Protein AF-A0A410NXQ2-F1 (afdb_monomer_lite)

pLDDT: mean 90.28, std 15.12, range [30.89, 98.81]

Radius of gyration: 19.27 Å; chains: 1; bounding box: 56×40×56 Å

Sequence (185 aa):
MFAEAFTALPSMADGRIRLFERQDDLGVQVKETVAPPRLRVPVEGMPGWTLSLPQAVVAEIEAETARHPGTETGGVLVGQISSPAKTIVVTALEPAPSDSERRPTLFVLGTEGLGEAIAERRRRSKGLLDAVGTWHSHLGSARPSQTDHATAARIALPASQPISLLIIGTDGFRAVAAPPTETEA

Secondary structure (DSSP, 8-state):
--------PPP-SSEEEEEEEE-TTS-EEEEEEEE--EEEEEEETSTT-EEEEEHHHHHHHHHHHHH-TTS--EEEEEEEEETTTTEEEEEEEEEPPTT-EEETTEEE---TTHHHHHHHHHHHTTT--EEEEEEEE-SS--PPPHHHHHHHHHHHTT-SS--EEEEEETTEEEEE-PPPP----

InterPro domains:
  IPR028090 JAB domain, prokaryotic [PF14464] (54-170)

Structure (mmCIF, N/CA/C/O backbone):
data_AF-A0A410NXQ2-F1
#
_entry.id   AF-A0A410NXQ2-F1
#
loop_
_atom_site.group_PDB
_atom_site.id
_atom_site.type_symbol
_atom_site.label_atom_id
_atom_site.label_alt_id
_atom_site.label_comp_id
_atom_site.label_asym_id
_atom_site.label_entity_id
_atom_site.label_seq_id
_atom_site.pdbx_PDB_ins_code
_atom_site.Cartn_x
_atom_site.Cartn_y
_atom_site.Cartn_z
_atom_site.occupancy
_atom_site.B_iso_or_equiv
_atom_site.auth_seq_id
_atom_site.auth_comp_id
_atom_site.auth_asym_id
_atom_site.auth_atom_id
_atom_site.pdbx_PDB_model_num
ATOM 1 N N . MET A 1 1 ? -27.467 2.503 38.858 1.00 33.16 1 MET A N 1
ATOM 2 C CA . MET A 1 1 ? -26.190 1.766 38.931 1.00 33.16 1 MET A CA 1
ATOM 3 C C . MET A 1 1 ? -25.907 1.251 37.527 1.00 33.16 1 MET A C 1
ATOM 5 O O . MET A 1 1 ? -26.517 0.272 37.125 1.00 33.16 1 MET A O 1
ATOM 9 N N . PHE A 1 2 ? -25.114 1.980 36.736 1.00 32.12 2 PHE A N 1
ATOM 10 C CA . PHE A 1 2 ? -24.678 1.512 35.417 1.00 32.12 2 PHE A CA 1
ATOM 11 C C . PHE A 1 2 ? -23.525 0.540 35.650 1.00 32.12 2 PHE A C 1
ATOM 13 O O . PHE A 1 2 ? -22.422 0.954 35.992 1.00 32.12 2 PHE A O 1
ATOM 20 N N . ALA A 1 3 ? -23.808 -0.756 35.573 1.00 30.89 3 ALA A N 1
ATOM 21 C CA . ALA A 1 3 ? -22.766 -1.763 35.513 1.00 30.89 3 ALA A CA 1
ATOM 22 C C . ALA A 1 3 ? -22.257 -1.794 34.069 1.00 30.89 3 ALA A C 1
ATOM 24 O O . ALA A 1 3 ? -22.844 -2.454 33.214 1.00 30.89 3 ALA A O 1
ATOM 25 N N . GLU A 1 4 ? -21.185 -1.058 33.779 1.00 39.31 4 GLU A N 1
ATOM 26 C CA . GLU A 1 4 ? -20.378 -1.326 32.590 1.00 39.31 4 GLU A CA 1
ATOM 27 C C . GLU A 1 4 ? -19.640 -2.646 32.819 1.00 39.31 4 GLU A C 1
ATOM 29 O O . GLU A 1 4 ? -18.499 -2.699 33.275 1.00 39.31 4 GLU A O 1
ATOM 34 N N . ALA A 1 5 ? -20.326 -3.753 32.551 1.00 36.56 5 ALA A N 1
ATOM 35 C CA . ALA A 1 5 ? -19.673 -5.039 32.428 1.00 36.56 5 ALA A CA 1
ATOM 36 C C . ALA A 1 5 ? -18.987 -5.080 31.056 1.00 36.56 5 ALA A C 1
ATOM 38 O O . ALA A 1 5 ? -19.553 -5.564 30.078 1.00 36.56 5 ALA A O 1
ATOM 39 N N . PHE A 1 6 ? -17.739 -4.610 30.985 1.00 41.34 6 PHE A N 1
ATOM 40 C CA . PHE A 1 6 ? -16.791 -5.122 29.996 1.00 41.34 6 PHE A CA 1
ATOM 41 C C . PHE A 1 6 ? -16.483 -6.573 30.377 1.00 41.34 6 PHE A C 1
ATOM 43 O O . PHE A 1 6 ? -15.434 -6.889 30.935 1.00 41.34 6 PHE A O 1
ATOM 50 N N . THR A 1 7 ? -17.445 -7.472 30.162 1.00 47.44 7 THR A N 1
ATOM 51 C CA . THR A 1 7 ? -17.191 -8.903 30.287 1.00 47.44 7 THR A CA 1
ATOM 52 C C . THR A 1 7 ? -16.085 -9.230 29.295 1.00 47.44 7 THR A C 1
ATOM 54 O O . THR A 1 7 ? -16.194 -8.867 28.121 1.00 47.44 7 THR A O 1
ATOM 57 N N . ALA A 1 8 ? -15.009 -9.860 29.772 1.00 49.81 8 ALA A N 1
ATOM 58 C CA . ALA A 1 8 ? -13.911 -10.297 28.925 1.00 49.81 8 ALA A CA 1
ATOM 59 C C . ALA A 1 8 ? -14.497 -11.073 27.741 1.00 49.81 8 ALA A C 1
ATOM 61 O O . ALA A 1 8 ? -15.123 -12.120 27.919 1.00 49.81 8 ALA A O 1
ATOM 62 N N . LEU A 1 9 ? -14.378 -10.499 26.544 1.00 58.59 9 LEU A N 1
ATOM 63 C CA . LEU A 1 9 ? -14.904 -11.129 25.347 1.00 58.59 9 LEU A CA 1
ATOM 64 C C . LEU A 1 9 ? -14.134 -12.436 25.142 1.00 58.59 9 LEU A C 1
ATOM 66 O O . LEU A 1 9 ? -12.904 -12.430 25.250 1.00 58.59 9 LEU A O 1
ATOM 70 N N . PRO A 1 10 ? -14.823 -13.556 24.871 1.00 57.97 10 PRO A N 1
ATOM 71 C CA . PRO A 1 10 ? -14.137 -14.798 24.570 1.00 57.97 10 PRO A CA 1
ATOM 72 C C . PRO A 1 10 ? -13.215 -14.580 23.367 1.00 57.97 10 PRO A C 1
ATOM 74 O O . PRO A 1 10 ? -13.587 -13.907 22.403 1.00 57.97 10 PRO A O 1
ATOM 77 N N . SER A 1 11 ? -12.009 -15.147 23.434 1.00 59.31 11 SER A N 1
ATOM 78 C CA . SER A 1 11 ? -11.104 -15.188 22.286 1.00 59.31 11 SER A CA 1
ATOM 79 C C . SER A 1 11 ? -11.808 -15.908 21.135 1.00 59.31 11 SER A C 1
ATOM 81 O O . SER A 1 11 ? -12.303 -17.023 21.307 1.00 59.31 11 SER A O 1
ATOM 83 N N . MET A 1 12 ? -11.897 -15.256 19.979 1.00 65.00 12 MET A N 1
ATOM 84 C CA . MET A 1 12 ? -12.514 -15.792 18.766 1.00 65.00 12 MET A CA 1
ATOM 85 C C . MET A 1 12 ? -11.477 -15.849 17.645 1.00 65.00 12 MET A C 1
ATOM 87 O O . MET A 1 12 ? -10.502 -15.102 17.665 1.00 65.00 12 MET A O 1
ATOM 91 N N . ALA A 1 13 ? -11.706 -16.725 16.661 1.00 66.62 13 ALA A N 1
ATOM 92 C CA . ALA A 1 13 ? -10.844 -16.842 15.483 1.00 66.62 13 ALA A CA 1
ATOM 93 C C . ALA A 1 13 ? -10.797 -15.541 14.657 1.00 66.62 13 ALA A C 1
ATOM 95 O O . ALA A 1 13 ? -9.740 -15.185 14.144 1.00 66.62 13 ALA A O 1
ATOM 96 N N . ASP A 1 14 ? -11.916 -14.810 14.605 1.00 71.44 14 ASP A N 1
ATOM 97 C CA . ASP A 1 14 ? -12.035 -13.518 13.931 1.00 71.44 14 ASP A CA 1
ATOM 98 C C . ASP A 1 14 ? -12.294 -12.382 14.924 1.00 71.44 14 ASP A C 1
ATOM 100 O O . ASP A 1 14 ? -12.923 -12.561 15.975 1.00 71.44 14 ASP A O 1
ATOM 104 N N . GLY A 1 15 ? -11.860 -11.175 14.555 1.00 79.38 15 GLY A N 1
ATOM 105 C CA . GLY A 1 15 ? -12.225 -9.967 15.284 1.00 79.38 15 GLY A CA 1
ATOM 106 C C . GLY A 1 15 ? -13.710 -9.644 15.113 1.00 79.38 15 GLY A C 1
ATOM 107 O O . GLY A 1 15 ? -14.346 -10.042 14.136 1.00 79.38 15 GLY A O 1
ATOM 108 N N . ARG A 1 16 ? -14.284 -8.871 16.038 1.00 83.38 16 ARG A N 1
ATOM 109 C CA . ARG A 1 16 ? -15.633 -8.307 15.882 1.00 83.38 16 ARG A CA 1
ATOM 110 C C . ARG A 1 16 ? -15.643 -6.828 16.221 1.00 83.38 16 ARG A C 1
ATOM 112 O O . ARG A 1 16 ? -15.019 -6.404 17.189 1.00 83.38 16 ARG A O 1
ATOM 119 N N . ILE A 1 17 ? -16.383 -6.061 15.432 1.00 84.88 17 ILE A N 1
ATOM 120 C CA . ILE A 1 17 ? -16.717 -4.667 15.711 1.00 84.88 17 ILE A CA 1
ATOM 121 C C . ILE A 1 17 ? -18.162 -4.647 16.194 1.00 84.88 17 ILE A C 1
ATOM 123 O O . ILE A 1 17 ? -19.052 -5.160 15.514 1.00 84.88 17 ILE A O 1
ATOM 127 N N . ARG A 1 18 ? -18.387 -4.057 17.368 1.00 88.50 18 ARG A N 1
ATOM 128 C CA . ARG A 1 18 ? -19.719 -3.797 17.917 1.00 88.50 18 ARG A CA 1
ATOM 129 C C . ARG A 1 18 ? -19.946 -2.298 17.949 1.00 88.50 18 ARG A C 1
ATOM 131 O O . ARG A 1 18 ? -19.205 -1.581 18.615 1.00 88.50 18 ARG A O 1
ATOM 138 N N . LEU A 1 19 ? -20.960 -1.843 17.229 1.00 88.94 19 LEU A N 1
ATOM 139 C CA . LEU A 1 19 ? -21.448 -0.477 17.294 1.00 88.94 19 LEU A CA 1
ATOM 140 C C . LEU A 1 19 ? -22.656 -0.454 18.227 1.00 88.94 19 LEU A C 1
ATOM 142 O O . LEU A 1 19 ? -23.655 -1.123 17.961 1.00 88.94 19 LEU A O 1
ATOM 146 N N . PHE A 1 20 ? -22.533 0.293 19.320 1.00 91.50 20 PHE A N 1
ATOM 147 C CA . PHE A 1 20 ? -23.617 0.539 20.262 1.00 91.50 20 PHE A CA 1
ATOM 148 C C . PHE A 1 20 ? -24.268 1.868 19.898 1.00 91.50 20 PHE A C 1
ATOM 150 O O . PHE A 1 20 ? -23.614 2.910 19.937 1.00 91.50 20 PHE A O 1
ATOM 157 N N . GLU A 1 21 ? -25.540 1.822 19.531 1.00 92.31 21 GLU A N 1
ATOM 158 C CA . GLU A 1 21 ? -26.319 2.992 19.147 1.00 92.31 21 GLU A CA 1
ATOM 159 C C . GLU A 1 21 ? -27.449 3.197 20.151 1.00 92.31 21 GLU A C 1
ATOM 161 O O . GLU A 1 21 ? -28.294 2.320 20.358 1.00 92.31 21 GLU A O 1
ATOM 166 N N . ARG A 1 22 ? -27.434 4.356 20.813 1.00 92.81 22 ARG A N 1
ATOM 167 C CA . ARG A 1 22 ? -28.484 4.746 21.752 1.00 92.81 22 ARG A CA 1
ATOM 168 C C . ARG A 1 22 ? -29.766 5.050 20.982 1.00 92.81 22 ARG A C 1
ATOM 170 O O . ARG A 1 22 ? -29.727 5.784 20.002 1.00 92.81 22 ARG A O 1
ATOM 177 N N . GLN A 1 23 ? -30.875 4.518 21.472 1.00 93.56 23 GLN A N 1
ATOM 178 C CA . GLN A 1 23 ? -32.211 4.739 20.934 1.00 93.56 23 GLN A CA 1
ATOM 179 C C . GLN A 1 23 ? -32.943 5.836 21.727 1.00 93.56 23 GLN A C 1
ATOM 181 O O . GLN A 1 23 ? -32.580 6.148 22.870 1.00 93.56 23 GLN A O 1
ATOM 186 N N . ASP A 1 24 ? -33.989 6.411 21.129 1.00 92.50 24 ASP A N 1
ATOM 187 C CA . ASP A 1 24 ? -34.789 7.489 21.733 1.00 92.50 24 ASP A CA 1
ATOM 188 C C . ASP A 1 24 ? -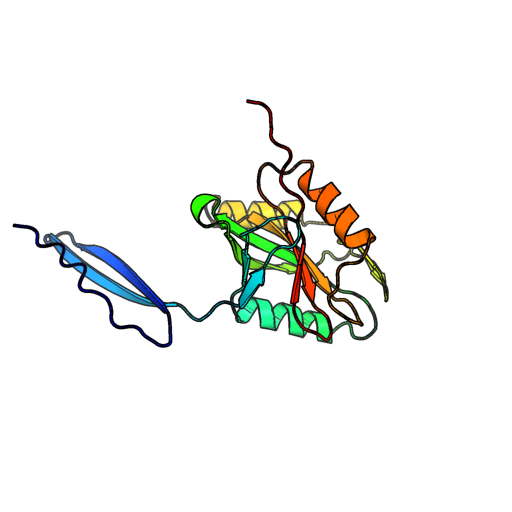35.513 7.045 23.017 1.00 92.50 24 ASP A C 1
ATOM 190 O O . ASP A 1 24 ? -35.722 7.844 23.930 1.00 92.50 24 ASP A O 1
ATOM 194 N N . ASP A 1 25 ? -35.830 5.753 23.131 1.00 93.44 25 ASP A N 1
ATOM 195 C CA . ASP A 1 25 ? -36.469 5.129 24.296 1.00 93.44 25 ASP A CA 1
ATOM 196 C C . ASP A 1 25 ? -35.488 4.800 25.437 1.00 93.44 25 ASP A C 1
ATOM 198 O O . ASP A 1 25 ? -35.838 4.083 26.375 1.00 93.44 25 ASP A O 1
ATOM 202 N N . LEU A 1 26 ? -34.261 5.332 25.373 1.00 90.44 26 LEU A N 1
ATOM 203 C CA . LEU A 1 26 ? -33.140 5.007 26.265 1.00 90.44 26 LEU A CA 1
ATOM 204 C C . LEU A 1 26 ? -32.614 3.569 26.110 1.00 90.44 26 LEU A C 1
ATOM 206 O O . LEU A 1 26 ? -31.712 3.175 26.856 1.00 90.44 26 LEU A O 1
ATOM 210 N N . GLY A 1 27 ? -33.125 2.808 25.142 1.00 91.44 27 GLY A N 1
ATOM 211 C CA . GLY A 1 27 ? -32.598 1.515 24.742 1.00 91.44 27 GLY A CA 1
ATOM 212 C C . GLY A 1 27 ? -31.251 1.624 24.028 1.00 91.44 27 GLY A C 1
ATOM 213 O O . GLY A 1 27 ? -30.758 2.705 23.688 1.00 91.44 27 GLY A O 1
ATOM 214 N N . VAL A 1 28 ? -30.633 0.468 23.794 1.00 92.88 28 VAL A N 1
ATOM 215 C CA . VAL A 1 28 ? -29.372 0.355 23.055 1.00 92.88 28 VAL A CA 1
ATOM 216 C C . VAL A 1 28 ? -29.531 -0.710 21.984 1.00 92.88 28 VAL A C 1
ATOM 218 O O . VAL A 1 28 ? -29.822 -1.868 22.285 1.00 92.88 28 VAL A O 1
ATOM 221 N N . GLN A 1 29 ? -29.297 -0.326 20.735 1.00 92.44 29 GLN A N 1
ATOM 222 C CA . GLN A 1 29 ? -29.150 -1.262 19.632 1.00 92.44 29 GLN A CA 1
ATOM 223 C C . GLN A 1 29 ? -27.673 -1.623 19.481 1.00 92.44 29 GLN A C 1
ATOM 225 O O . GLN A 1 29 ? -26.799 -0.757 19.511 1.00 92.44 29 GLN A O 1
ATOM 230 N N . VAL A 1 30 ? -27.389 -2.912 19.299 1.00 91.19 30 VAL A N 1
ATOM 231 C CA . VAL A 1 30 ? -26.034 -3.397 19.029 1.00 91.19 30 VAL A CA 1
ATOM 232 C C . VAL A 1 30 ? -25.982 -3.920 17.605 1.00 91.19 30 VAL A C 1
ATOM 234 O O . VAL A 1 30 ? -26.641 -4.905 17.273 1.00 91.19 30 VAL A O 1
ATOM 237 N N . LYS A 1 31 ? -25.175 -3.275 16.763 1.00 91.31 31 LYS A N 1
ATOM 238 C CA . LYS A 1 31 ? -24.825 -3.793 15.441 1.00 91.31 31 LYS A CA 1
ATOM 239 C C . LYS A 1 31 ? -23.459 -4.454 15.521 1.00 91.31 31 LYS A C 1
ATOM 241 O O . LYS A 1 31 ? -22.478 -3.816 15.893 1.00 91.31 31 LYS A O 1
ATOM 246 N N . GLU A 1 32 ? -23.391 -5.727 15.158 1.00 89.31 32 GLU A N 1
ATOM 247 C CA . GLU A 1 32 ? -22.143 -6.485 15.139 1.00 89.31 32 GLU A CA 1
ATOM 248 C C . GLU A 1 32 ? -21.686 -6.736 13.700 1.00 89.31 32 GLU A C 1
ATOM 250 O O . GLU A 1 32 ? -22.489 -6.951 12.792 1.00 89.31 32 GLU A O 1
ATOM 255 N N . THR A 1 33 ? -20.381 -6.679 13.467 1.00 88.81 33 THR A N 1
ATOM 256 C CA . THR A 1 33 ? -19.770 -7.004 12.177 1.00 88.81 33 THR A CA 1
ATOM 257 C C . THR A 1 33 ? -18.474 -7.761 12.414 1.00 88.81 33 THR A C 1
ATOM 259 O O . THR A 1 33 ? -17.688 -7.406 13.295 1.00 88.81 33 THR A O 1
ATOM 262 N N . VAL A 1 34 ? -18.253 -8.818 11.632 1.00 86.12 34 VAL A N 1
ATOM 263 C CA . VAL A 1 34 ? -16.995 -9.568 11.655 1.00 86.12 34 VAL A CA 1
ATOM 264 C C . VAL A 1 34 ? -15.890 -8.677 11.095 1.00 86.12 34 VAL A C 1
ATOM 266 O O . VAL A 1 34 ? -16.028 -8.099 10.019 1.00 86.12 34 VAL A O 1
ATOM 269 N N . ALA A 1 35 ? -14.799 -8.557 11.840 1.00 84.12 35 ALA A N 1
ATOM 270 C CA . ALA A 1 35 ? -13.578 -7.910 11.401 1.00 84.12 35 ALA A CA 1
ATOM 271 C C . ALA A 1 35 ? -12.615 -9.002 10.915 1.00 84.12 35 ALA A C 1
ATOM 273 O O . ALA A 1 35 ? -12.005 -9.680 11.749 1.00 84.12 35 ALA A O 1
ATOM 274 N N . PRO A 1 36 ? -12.491 -9.198 9.590 1.00 84.31 36 PRO A N 1
ATOM 275 C CA . PRO A 1 36 ? -11.622 -10.232 9.055 1.00 84.31 36 PRO A CA 1
ATOM 276 C C . PRO A 1 36 ? -10.155 -9.953 9.412 1.00 84.31 36 PRO A C 1
ATOM 278 O O . PRO A 1 36 ? -9.773 -8.791 9.624 1.00 84.31 36 PRO A O 1
ATOM 281 N N . PRO A 1 37 ? -9.312 -10.999 9.448 1.00 86.81 37 PRO A N 1
ATOM 282 C CA . PRO A 1 37 ? -7.891 -10.846 9.710 1.00 86.81 37 PRO A CA 1
ATOM 283 C C . PRO A 1 37 ? -7.230 -9.947 8.661 1.00 86.81 37 PRO A C 1
ATOM 285 O O . PRO A 1 37 ? -7.588 -9.934 7.481 1.00 86.81 37 PRO A O 1
ATOM 288 N N . ARG A 1 38 ? -6.225 -9.195 9.107 1.00 93.31 38 ARG A N 1
ATOM 289 C CA . ARG A 1 38 ? -5.428 -8.291 8.274 1.00 93.31 38 ARG A CA 1
ATOM 290 C C . ARG A 1 38 ? -3.987 -8.770 8.233 1.00 93.31 38 ARG A C 1
ATOM 292 O O . ARG A 1 38 ? -3.448 -9.164 9.269 1.00 93.31 38 ARG A O 1
ATOM 299 N N . LEU A 1 39 ? -3.363 -8.704 7.060 1.00 96.44 39 LEU A N 1
ATOM 300 C CA . LEU A 1 39 ? -1.925 -8.907 6.931 1.00 96.44 39 LEU A CA 1
ATOM 301 C C . LEU A 1 39 ? -1.212 -7.747 7.633 1.00 96.44 39 LEU A C 1
ATOM 303 O O . LEU A 1 39 ? -1.532 -6.585 7.386 1.00 96.44 39 LEU A O 1
ATOM 307 N N . ARG A 1 40 ? -0.257 -8.062 8.510 1.00 97.25 40 ARG A N 1
ATOM 308 C CA . ARG A 1 40 ? 0.587 -7.076 9.193 1.00 97.25 40 ARG A CA 1
ATOM 309 C C . ARG A 1 40 ? 2.024 -7.231 8.727 1.00 97.25 40 ARG A C 1
ATOM 311 O O . ARG A 1 40 ? 2.635 -8.269 8.966 1.00 97.25 40 ARG A O 1
ATOM 318 N N . VAL A 1 41 ? 2.555 -6.189 8.102 1.00 98.38 41 VAL A N 1
ATOM 319 C CA . VAL A 1 41 ? 3.936 -6.136 7.616 1.00 98.38 41 VAL A CA 1
ATOM 320 C C . VAL A 1 41 ? 4.715 -5.167 8.510 1.00 98.38 41 VAL A C 1
ATOM 322 O O . VAL A 1 41 ? 4.327 -4.000 8.600 1.00 98.38 41 VAL A O 1
ATOM 325 N N . PRO A 1 42 ? 5.769 -5.607 9.219 1.00 98.25 42 PRO A N 1
ATOM 326 C CA . PRO A 1 42 ? 6.659 -4.693 9.932 1.00 98.25 42 PRO A CA 1
ATOM 327 C C . PRO A 1 42 ? 7.278 -3.673 8.972 1.00 98.25 42 PRO A C 1
ATOM 329 O O . PRO A 1 42 ? 7.642 -4.031 7.852 1.00 98.25 42 PRO A O 1
ATOM 332 N N . VAL A 1 43 ? 7.401 -2.421 9.412 1.00 97.81 43 VAL A N 1
ATOM 333 C CA . VAL A 1 43 ? 7.953 -1.340 8.584 1.00 97.81 43 VAL A CA 1
ATOM 334 C C . VAL A 1 43 ? 9.435 -1.148 8.900 1.00 97.81 43 VAL A C 1
ATOM 336 O O . VAL A 1 43 ? 9.806 -0.674 9.977 1.00 97.81 43 VAL A O 1
ATOM 339 N N . GLU A 1 44 ? 10.295 -1.519 7.957 1.00 97.00 44 GLU A N 1
ATOM 340 C CA . GLU A 1 44 ? 11.730 -1.254 8.025 1.00 97.00 44 GLU A CA 1
ATOM 341 C C . GLU A 1 44 ? 11.992 0.259 8.081 1.00 97.00 44 GLU A C 1
ATOM 343 O O . GLU A 1 44 ? 11.340 1.030 7.382 1.00 97.00 44 GLU A O 1
ATOM 348 N N . GLY A 1 45 ? 12.925 0.686 8.938 1.00 93.88 45 GLY A N 1
ATOM 349 C CA . GLY A 1 45 ? 13.224 2.103 9.193 1.00 93.88 45 GLY A CA 1
ATOM 350 C C . GLY A 1 45 ? 12.329 2.770 10.246 1.00 93.88 45 GLY A C 1
ATOM 351 O O . GLY A 1 45 ? 12.647 3.860 10.715 1.00 93.88 45 GLY A O 1
ATOM 352 N N . MET A 1 46 ? 11.266 2.096 10.704 1.00 94.00 46 MET A N 1
ATOM 353 C CA . MET A 1 46 ? 10.358 2.601 11.740 1.00 94.00 46 MET A CA 1
ATOM 354 C C . MET A 1 46 ? 10.064 1.535 12.813 1.00 94.00 46 MET A C 1
ATOM 356 O O . MET A 1 46 ? 9.045 0.844 12.758 1.00 94.00 46 MET A O 1
ATOM 360 N N . PRO A 1 47 ? 10.926 1.384 13.836 1.00 93.44 47 PRO A N 1
ATOM 361 C CA . PRO A 1 47 ? 10.775 0.341 14.848 1.00 93.44 47 PRO A CA 1
ATOM 362 C C . PRO A 1 47 ? 9.411 0.351 15.555 1.00 93.44 47 PRO A C 1
ATOM 364 O O . PRO A 1 47 ? 8.946 1.372 16.072 1.00 93.44 47 PRO A O 1
ATOM 367 N N . GLY A 1 48 ? 8.773 -0.820 15.600 1.00 94.94 48 GLY A N 1
ATOM 368 C CA . GLY A 1 48 ? 7.452 -1.015 16.201 1.00 94.94 48 GLY A CA 1
ATOM 369 C C . GLY A 1 48 ? 6.278 -0.560 15.331 1.00 94.94 48 GLY A C 1
ATOM 370 O O . GLY A 1 48 ? 5.138 -0.739 15.756 1.00 94.94 48 GLY A O 1
ATOM 371 N N . TRP A 1 49 ? 6.530 -0.005 14.140 1.00 97.25 49 TRP A N 1
ATOM 372 C CA . TRP A 1 49 ? 5.473 0.315 13.189 1.00 97.25 49 TRP A CA 1
ATOM 373 C C . TRP A 1 49 ? 5.063 -0.892 12.348 1.00 97.25 49 TRP A C 1
ATOM 375 O O . TRP A 1 49 ? 5.890 -1.721 11.962 1.00 97.25 49 TRP A O 1
ATOM 385 N N . THR A 1 50 ? 3.768 -0.973 12.036 1.00 98.19 50 THR A N 1
ATOM 386 C CA . THR A 1 50 ? 3.220 -1.992 11.128 1.00 98.19 50 THR A CA 1
ATOM 387 C C . THR A 1 50 ? 2.361 -1.370 10.032 1.00 98.19 50 THR A C 1
ATOM 389 O O . THR A 1 50 ? 1.598 -0.439 10.284 1.00 98.19 50 THR A O 1
ATOM 392 N N . LEU A 1 51 ? 2.456 -1.912 8.820 1.00 98.31 51 LEU A N 1
ATOM 393 C CA . LEU A 1 51 ? 1.513 -1.680 7.732 1.00 98.31 51 LEU A CA 1
ATOM 394 C C . LEU A 1 51 ? 0.444 -2.779 7.778 1.00 98.31 51 LEU A C 1
ATOM 396 O O . LEU A 1 51 ? 0.767 -3.967 7.789 1.00 98.31 51 LEU A O 1
ATOM 400 N N . SER A 1 52 ? -0.827 -2.389 7.845 1.00 98.00 52 SER A N 1
ATOM 401 C CA . SER A 1 52 ? -1.966 -3.296 8.014 1.00 98.00 52 SER A CA 1
ATOM 402 C C . SER A 1 52 ? -2.847 -3.296 6.770 1.00 98.00 52 SER A C 1
ATOM 404 O O . SER A 1 52 ? -3.448 -2.274 6.437 1.00 98.00 52 SER A O 1
ATOM 406 N N . LEU A 1 53 ? -2.951 -4.445 6.102 1.00 98.00 53 LEU A N 1
ATOM 407 C CA . LEU A 1 53 ? -3.636 -4.612 4.818 1.00 98.00 53 LEU A CA 1
ATOM 408 C C . LEU A 1 53 ? -4.835 -5.563 4.974 1.00 98.00 53 LEU A C 1
ATOM 410 O O . LEU A 1 53 ? -4.690 -6.640 5.561 1.00 98.00 53 LEU A O 1
ATOM 414 N N . PRO A 1 54 ? -6.031 -5.217 4.470 1.00 95.94 54 PRO A N 1
ATOM 415 C CA . PRO A 1 54 ? -7.115 -6.182 4.354 1.00 95.94 54 PRO A CA 1
ATOM 416 C C . PRO A 1 54 ? -6.791 -7.199 3.252 1.00 95.94 54 PRO A C 1
ATOM 418 O O . PRO A 1 54 ? -6.148 -6.856 2.261 1.00 95.94 54 PRO A O 1
ATOM 421 N N . GLN A 1 55 ? -7.292 -8.430 3.385 1.00 95.31 55 GLN A N 1
ATOM 422 C CA . GLN A 1 55 ? -7.052 -9.495 2.396 1.00 95.31 55 GLN A CA 1
ATOM 423 C C . GLN A 1 55 ? -7.489 -9.109 0.975 1.00 95.31 55 GLN A C 1
ATOM 425 O O . GLN A 1 55 ? -6.844 -9.491 0.009 1.00 95.31 55 GLN A O 1
ATOM 430 N N . ALA A 1 56 ? -8.535 -8.287 0.839 1.00 96.12 56 ALA A N 1
ATOM 431 C CA . ALA A 1 56 ? -8.972 -7.778 -0.460 1.00 96.12 56 ALA A CA 1
ATOM 432 C C . ALA A 1 56 ? -7.900 -6.922 -1.162 1.00 96.12 56 ALA A C 1
ATOM 434 O O . ALA A 1 56 ? -7.697 -7.073 -2.358 1.00 96.12 56 ALA A O 1
ATOM 435 N N . VAL A 1 57 ? -7.175 -6.074 -0.418 1.00 98.38 57 VAL A N 1
ATOM 436 C CA . VAL A 1 57 ? -6.075 -5.266 -0.976 1.00 98.38 57 VAL A CA 1
ATOM 437 C C . VAL A 1 57 ? -4.880 -6.148 -1.326 1.00 98.38 57 VAL A C 1
ATOM 439 O O . VAL A 1 57 ? -4.247 -5.926 -2.351 1.00 98.38 57 VAL A O 1
ATOM 442 N N . VAL A 1 58 ? -4.587 -7.167 -0.510 1.00 98.50 58 VAL A N 1
ATOM 443 C CA . VAL A 1 58 ? -3.535 -8.152 -0.818 1.00 98.50 58 VAL A CA 1
ATOM 444 C C . VAL A 1 58 ? -3.832 -8.844 -2.150 1.00 98.50 58 VAL A C 1
ATOM 446 O O . VAL A 1 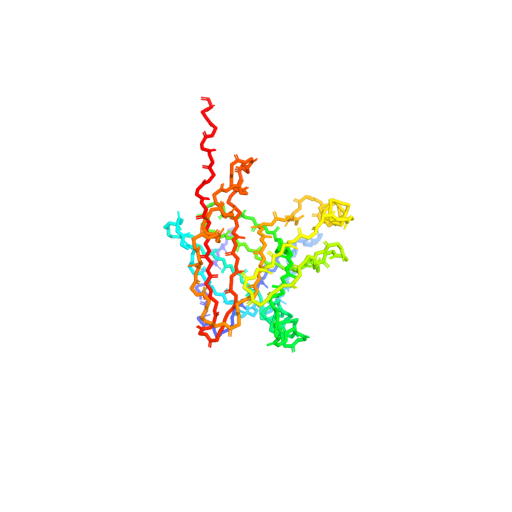58 ? -2.992 -8.821 -3.045 1.00 98.50 58 VAL A O 1
ATOM 449 N N . ALA A 1 59 ? -5.052 -9.359 -2.317 1.00 98.31 59 ALA A N 1
ATOM 450 C CA . ALA A 1 59 ? -5.480 -10.015 -3.549 1.00 98.31 59 ALA A CA 1
ATOM 451 C C . ALA A 1 59 ? -5.463 -9.069 -4.765 1.00 98.31 59 ALA A C 1
ATOM 453 O O . ALA A 1 59 ? -5.139 -9.493 -5.873 1.00 98.31 59 ALA A O 1
ATOM 454 N N . GLU A 1 60 ? -5.792 -7.787 -4.579 1.00 98.62 60 GLU A N 1
ATOM 455 C CA . GLU A 1 60 ? -5.732 -6.783 -5.646 1.00 98.62 60 GLU A CA 1
ATOM 456 C C . GLU A 1 60 ? -4.287 -6.513 -6.098 1.00 98.62 60 GLU A C 1
ATOM 458 O O . GLU A 1 60 ? -4.020 -6.497 -7.301 1.00 98.62 60 GLU A O 1
ATOM 463 N N . ILE A 1 61 ? -3.345 -6.392 -5.152 1.00 98.75 61 ILE A N 1
ATOM 464 C CA . ILE A 1 61 ? -1.906 -6.257 -5.438 1.00 98.75 61 ILE A CA 1
ATOM 465 C C . ILE A 1 61 ? -1.370 -7.495 -6.168 1.00 98.75 61 ILE A C 1
ATOM 467 O O . ILE A 1 61 ? -0.645 -7.368 -7.157 1.00 98.75 61 ILE A O 1
ATOM 471 N N . GLU A 1 62 ? -1.722 -8.695 -5.705 1.00 98.62 62 GLU A N 1
ATOM 472 C CA . GLU A 1 62 ? -1.305 -9.955 -6.332 1.00 98.62 62 GLU A CA 1
ATOM 473 C C . GLU A 1 62 ? -1.851 -10.078 -7.760 1.00 98.62 62 GLU A C 1
ATOM 475 O O . GLU A 1 62 ? -1.106 -10.410 -8.685 1.00 98.62 62 GLU A O 1
ATOM 480 N N . ALA A 1 63 ? -3.130 -9.750 -7.963 1.00 98.62 63 ALA A N 1
ATOM 481 C CA . ALA A 1 63 ? -3.755 -9.773 -9.281 1.00 98.62 63 ALA A CA 1
ATOM 482 C C . ALA A 1 63 ? -3.111 -8.765 -10.241 1.00 98.62 63 ALA A C 1
ATOM 484 O O . ALA A 1 63 ? -2.898 -9.087 -11.409 1.00 98.62 63 ALA A O 1
ATOM 485 N N . GLU A 1 64 ? -2.786 -7.563 -9.764 1.00 98.50 64 GLU A N 1
ATOM 486 C CA . GLU A 1 64 ? -2.106 -6.552 -10.573 1.00 98.50 64 GLU A CA 1
ATOM 487 C C . GLU A 1 64 ? -0.668 -6.963 -10.903 1.00 98.50 64 GLU A C 1
ATOM 489 O O . GLU A 1 64 ? -0.245 -6.866 -12.054 1.00 98.50 64 GLU A O 1
ATOM 494 N N . THR A 1 65 ? 0.056 -7.526 -9.936 1.00 98.50 65 THR A N 1
ATOM 495 C CA . THR A 1 65 ? 1.401 -8.084 -10.154 1.00 98.50 65 THR A CA 1
ATOM 496 C C . THR A 1 65 ? 1.378 -9.183 -11.220 1.00 98.50 65 THR A C 1
ATOM 498 O O . THR A 1 65 ? 2.206 -9.186 -12.130 1.00 98.50 65 THR A O 1
ATOM 501 N N . ALA A 1 66 ? 0.379 -10.071 -11.189 1.00 98.31 66 ALA A N 1
ATOM 502 C CA . ALA A 1 66 ? 0.230 -11.147 -12.169 1.00 98.31 66 ALA A CA 1
ATOM 503 C C . ALA A 1 66 ? -0.049 -10.653 -13.604 1.00 98.31 66 ALA A C 1
ATOM 505 O O . ALA A 1 66 ? 0.268 -11.360 -14.563 1.00 98.31 66 ALA A O 1
ATOM 506 N N . ARG A 1 67 ? -0.602 -9.443 -13.781 1.00 98.19 67 ARG A N 1
ATOM 507 C CA . ARG A 1 67 ? -0.783 -8.816 -15.108 1.00 98.19 67 ARG A CA 1
ATOM 508 C C . ARG A 1 67 ? 0.526 -8.296 -15.706 1.00 98.19 67 ARG A C 1
ATOM 510 O O . ARG A 1 67 ? 0.581 -8.052 -16.909 1.00 98.19 67 ARG A O 1
ATOM 517 N N . HIS A 1 68 ? 1.575 -8.165 -14.894 1.00 97.81 68 HIS A N 1
ATOM 518 C CA . HIS A 1 68 ? 2.870 -7.608 -15.278 1.00 97.81 68 HIS A CA 1
ATOM 519 C C . HIS A 1 68 ? 4.032 -8.592 -15.015 1.00 97.81 68 HIS A C 1
ATOM 521 O O . HIS A 1 68 ? 4.970 -8.269 -14.295 1.00 97.81 68 HIS A O 1
ATOM 527 N N . PRO A 1 69 ? 4.053 -9.793 -15.628 1.00 97.12 69 PRO A N 1
ATOM 528 C CA . PRO A 1 69 ? 5.024 -10.841 -15.284 1.00 97.12 69 PRO A CA 1
ATOM 529 C C . PRO A 1 69 ? 6.484 -10.533 -15.669 1.00 97.12 69 PRO A C 1
ATOM 531 O O . PRO A 1 69 ? 7.390 -11.226 -15.215 1.00 97.12 69 PRO A O 1
ATOM 534 N N . GLY A 1 70 ? 6.726 -9.541 -16.533 1.00 98.06 70 GLY A N 1
ATOM 535 C CA . GLY A 1 70 ? 8.065 -9.173 -17.019 1.00 98.06 70 GLY A CA 1
ATOM 536 C C . GLY A 1 70 ? 8.522 -7.765 -16.635 1.00 98.06 70 GLY A C 1
ATOM 537 O O . GLY A 1 70 ? 9.609 -7.352 -17.034 1.00 98.06 70 GLY A O 1
ATOM 538 N N . THR A 1 71 ? 7.707 -7.010 -15.902 1.00 98.62 71 THR A N 1
ATOM 539 C CA . THR A 1 71 ? 7.992 -5.621 -15.519 1.00 98.62 71 THR A CA 1
ATOM 540 C C . THR A 1 71 ? 7.464 -5.344 -14.128 1.00 98.62 71 THR A C 1
ATOM 542 O O . THR A 1 71 ? 6.417 -5.864 -13.765 1.00 98.62 71 THR A O 1
ATOM 545 N N . GLU A 1 72 ? 8.106 -4.455 -13.387 1.00 98.50 72 GLU A N 1
ATOM 546 C CA . GLU A 1 72 ? 7.552 -3.979 -12.126 1.00 98.50 72 GLU A CA 1
ATOM 547 C C . GLU A 1 72 ? 6.253 -3.184 -12.356 1.00 98.50 72 GLU A C 1
ATOM 549 O O . GLU A 1 72 ? 6.132 -2.401 -13.307 1.00 98.50 72 GLU A O 1
ATOM 554 N N . THR A 1 73 ? 5.271 -3.396 -11.482 1.00 98.75 73 THR A N 1
ATOM 555 C CA . THR A 1 73 ? 4.024 -2.628 -11.399 1.00 98.75 73 THR A CA 1
ATOM 556 C C . THR A 1 73 ? 3.845 -2.032 -10.006 1.00 98.75 73 THR A C 1
ATOM 558 O O . THR A 1 73 ? 4.681 -2.261 -9.142 1.00 98.75 73 THR A O 1
ATOM 561 N N . GLY A 1 74 ? 2.787 -1.257 -9.775 1.00 98.25 74 GLY A N 1
ATOM 562 C CA . GLY A 1 74 ? 2.554 -0.590 -8.502 1.00 98.25 74 GLY A CA 1
ATOM 563 C C . GLY A 1 74 ? 1.338 0.326 -8.492 1.00 98.25 74 GLY A C 1
ATOM 564 O O . GLY A 1 74 ? 0.505 0.290 -9.399 1.00 98.25 74 GLY A O 1
ATOM 565 N N . GLY A 1 75 ? 1.251 1.154 -7.455 1.00 98.25 75 GLY A N 1
ATOM 566 C CA . GLY A 1 75 ? 0.172 2.118 -7.245 1.00 98.25 75 GLY A CA 1
ATOM 567 C C . GLY A 1 75 ? 0.292 2.837 -5.900 1.00 98.25 75 GLY A C 1
ATOM 568 O O . GLY A 1 75 ? 1.333 2.787 -5.237 1.00 98.25 75 GLY A O 1
ATOM 569 N N . VAL A 1 76 ? -0.784 3.496 -5.474 1.00 98.25 76 VAL A N 1
ATOM 570 C CA . VAL A 1 76 ? -0.841 4.219 -4.191 1.00 98.25 76 VAL A CA 1
ATOM 571 C C . VAL A 1 76 ? -1.627 3.423 -3.161 1.00 98.25 76 VAL A C 1
ATOM 573 O O . VAL A 1 76 ? -2.674 2.849 -3.454 1.00 98.25 76 VAL A O 1
ATOM 576 N N . LEU A 1 77 ? -1.128 3.417 -1.928 1.00 98.50 77 LEU A N 1
ATOM 577 C CA . LEU A 1 77 ? -1.827 2.891 -0.763 1.00 98.50 77 LEU A CA 1
ATOM 578 C C . LEU A 1 77 ? -2.717 3.988 -0.175 1.00 98.50 77 LEU A C 1
ATOM 580 O O . LEU A 1 77 ? -2.227 5.059 0.188 1.00 98.50 77 LEU A O 1
ATOM 584 N N . VAL A 1 78 ? -4.013 3.708 -0.029 1.00 98.25 78 VAL A N 1
ATOM 585 C CA . VAL A 1 78 ? -4.987 4.641 0.552 1.00 98.25 78 VAL A CA 1
ATOM 586 C C . VAL A 1 78 ? -5.490 4.125 1.893 1.00 98.25 78 VAL A C 1
ATOM 588 O O . VAL A 1 78 ? -5.931 2.975 2.032 1.00 98.25 78 VAL A O 1
ATOM 591 N N . GLY A 1 79 ? -5.466 4.984 2.904 1.00 97.62 79 GLY A N 1
ATOM 592 C CA . GLY A 1 79 ? -5.744 4.571 4.265 1.00 97.62 79 GLY A CA 1
ATOM 593 C C . GLY A 1 79 ? -5.693 5.696 5.282 1.00 97.62 79 GLY A C 1
ATOM 594 O O . GLY A 1 79 ? -5.964 6.850 4.964 1.00 97.62 79 GLY A O 1
ATOM 595 N N . GLN A 1 80 ? -5.365 5.321 6.516 1.00 96.06 80 GLN A N 1
ATOM 596 C CA . GLN A 1 80 ? -5.195 6.232 7.644 1.00 96.06 80 GLN A CA 1
ATOM 597 C C . GLN A 1 80 ? -3.976 5.836 8.471 1.00 96.06 80 GLN A C 1
ATOM 599 O O . GLN A 1 80 ? -3.552 4.680 8.462 1.00 96.06 80 GLN A O 1
ATOM 604 N N . ILE A 1 81 ? -3.459 6.774 9.254 1.00 95.06 81 ILE A N 1
ATOM 605 C CA . ILE A 1 81 ? -2.311 6.549 10.128 1.00 95.06 81 ILE A CA 1
ATOM 606 C C . ILE A 1 81 ? -2.755 6.691 11.582 1.00 95.06 81 ILE A C 1
ATOM 608 O O . ILE A 1 81 ? -3.421 7.654 11.957 1.00 95.06 81 ILE A O 1
ATOM 612 N N . SER A 1 82 ? -2.376 5.722 12.414 1.00 93.62 82 SER A N 1
ATOM 613 C CA . SER A 1 82 ? -2.573 5.770 13.860 1.00 93.62 82 SER A CA 1
ATOM 614 C C . SER A 1 82 ? -1.221 5.801 14.561 1.00 93.62 82 SER A C 1
ATOM 616 O O . SER A 1 82 ? -0.596 4.759 14.773 1.00 93.62 82 SER A O 1
ATOM 618 N N . SER A 1 83 ? -0.777 6.997 14.947 1.00 91.31 83 SER A N 1
ATOM 619 C CA . SER A 1 83 ? 0.461 7.181 15.715 1.00 91.31 83 SER A CA 1
ATOM 620 C C . SER A 1 83 ? 0.438 6.485 17.081 1.00 91.31 83 SER A C 1
ATOM 622 O O . SER A 1 83 ? 1.421 5.814 17.396 1.00 91.31 83 SER A O 1
ATOM 624 N N . PRO A 1 84 ? -0.660 6.529 17.873 1.00 92.69 84 PRO A N 1
ATOM 625 C CA . PRO A 1 84 ? -0.718 5.804 19.145 1.00 92.69 84 PRO A CA 1
ATOM 626 C C . PRO A 1 84 ? -0.552 4.290 18.978 1.00 92.69 84 PRO A C 1
ATOM 628 O O . PRO A 1 84 ? 0.124 3.649 19.778 1.00 92.69 84 PRO A O 1
ATOM 631 N N . ALA A 1 85 ? -1.130 3.719 17.916 1.00 93.44 85 ALA A N 1
ATOM 632 C CA . ALA A 1 85 ? -1.023 2.293 17.617 1.00 93.44 85 ALA A CA 1
ATOM 633 C C . ALA A 1 85 ? 0.212 1.933 16.774 1.00 93.44 85 ALA A C 1
ATOM 635 O O . ALA A 1 85 ? 0.358 0.766 16.407 1.00 93.44 85 ALA A O 1
ATOM 636 N N . LYS A 1 86 ? 1.051 2.914 16.404 1.00 95.69 86 LYS A N 1
ATOM 637 C CA . LYS A 1 86 ? 2.170 2.762 15.457 1.00 95.69 86 LYS A CA 1
ATOM 638 C C . LYS A 1 86 ? 1.773 1.923 14.235 1.00 95.69 86 LYS A C 1
ATOM 640 O O . LYS A 1 86 ? 2.409 0.931 13.889 1.00 95.69 86 LYS A O 1
ATOM 645 N N . THR A 1 87 ? 0.637 2.249 13.624 1.00 96.62 87 THR A N 1
ATOM 646 C CA . THR A 1 87 ? 0.087 1.451 12.521 1.00 96.62 87 THR A CA 1
ATOM 647 C C . THR A 1 87 ? -0.339 2.346 11.366 1.00 96.62 87 THR A C 1
ATOM 649 O O . THR A 1 87 ? -1.114 3.284 11.555 1.00 96.62 87 THR A O 1
ATOM 652 N N . ILE A 1 88 ? 0.125 2.013 10.163 1.00 97.62 88 ILE A N 1
ATOM 653 C CA . ILE A 1 88 ? -0.397 2.542 8.902 1.00 97.62 88 ILE A CA 1
ATOM 654 C C . ILE A 1 88 ? -1.488 1.570 8.438 1.00 97.62 88 ILE A C 1
ATOM 656 O O . ILE A 1 88 ? -1.222 0.399 8.162 1.00 97.62 88 ILE A O 1
ATOM 660 N N . VAL A 1 89 ? -2.739 2.021 8.420 1.00 97.44 89 VAL A N 1
ATOM 661 C CA . VAL A 1 89 ? -3.912 1.194 8.115 1.00 97.44 89 VAL A CA 1
ATOM 662 C C . VAL A 1 89 ? -4.328 1.429 6.674 1.00 97.44 89 VAL A C 1
ATOM 664 O O . VAL A 1 89 ? -4.924 2.454 6.361 1.00 97.44 89 VAL A O 1
ATOM 667 N N . VAL A 1 90 ? -4.072 0.454 5.807 1.00 98.19 90 VAL A N 1
ATOM 668 C CA . VAL A 1 90 ? -4.518 0.487 4.414 1.00 98.19 90 VAL A CA 1
ATOM 669 C C . VAL A 1 90 ? -5.971 0.020 4.328 1.00 98.19 90 VAL A C 1
ATOM 671 O O . VAL A 1 90 ? -6.429 -0.870 5.058 1.00 98.19 90 VAL A O 1
ATOM 674 N N . THR A 1 91 ? -6.719 0.651 3.431 1.00 96.56 91 THR A N 1
ATOM 675 C CA . THR A 1 91 ? -8.140 0.365 3.191 1.00 96.56 91 THR A CA 1
ATOM 676 C C . THR A 1 91 ? -8.453 0.136 1.720 1.00 96.56 91 THR A C 1
ATOM 678 O O . THR A 1 91 ? -9.369 -0.627 1.428 1.00 96.56 91 THR A O 1
ATOM 681 N N . ALA A 1 92 ? -7.695 0.759 0.818 1.00 97.31 92 ALA A N 1
ATOM 682 C CA . ALA A 1 92 ? -7.890 0.678 -0.622 1.00 97.31 92 ALA A CA 1
ATOM 683 C C . ALA A 1 92 ? -6.583 0.994 -1.364 1.00 97.31 92 ALA A C 1
ATOM 685 O O . ALA A 1 92 ? -5.602 1.429 -0.752 1.00 97.31 92 ALA A O 1
ATOM 686 N N . LEU A 1 93 ? -6.610 0.815 -2.682 1.00 98.31 93 LEU A N 1
ATOM 687 C CA . LEU A 1 93 ? -5.570 1.253 -3.604 1.00 98.31 93 LEU A CA 1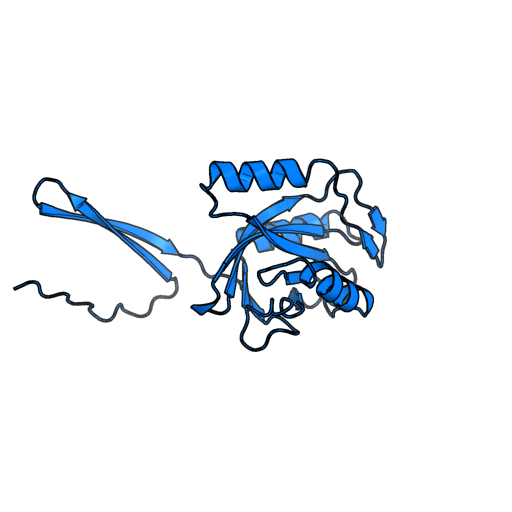
ATOM 688 C C . LEU A 1 93 ? -6.090 2.382 -4.502 1.00 98.31 93 LEU A C 1
ATOM 690 O O . LEU A 1 93 ? -7.296 2.486 -4.761 1.00 98.31 93 LEU A O 1
ATOM 694 N N . GLU A 1 94 ? -5.167 3.207 -4.986 1.00 98.00 94 GLU A N 1
ATOM 695 C CA . GLU A 1 94 ? -5.342 3.956 -6.232 1.00 98.00 94 GLU A CA 1
ATOM 696 C C . GLU A 1 94 ? -4.413 3.328 -7.286 1.00 98.00 94 GLU A C 1
ATOM 698 O O . GLU A 1 94 ? -3.226 3.130 -6.989 1.00 98.00 94 GLU A O 1
ATOM 703 N N . PRO A 1 95 ? -4.920 2.958 -8.477 1.00 97.06 95 PRO A N 1
ATOM 704 C CA . PRO A 1 95 ? -4.098 2.381 -9.533 1.00 97.06 95 PRO A CA 1
ATOM 705 C C . PRO A 1 95 ? -3.007 3.350 -9.997 1.00 97.06 95 PRO A C 1
ATOM 707 O O . PRO A 1 95 ? -3.136 4.568 -9.884 1.00 97.06 95 PRO A O 1
ATOM 710 N N . ALA A 1 96 ? -1.932 2.792 -10.552 1.00 97.31 96 ALA A N 1
ATOM 711 C CA . ALA A 1 96 ? -0.916 3.574 -11.243 1.00 97.31 96 ALA A CA 1
ATOM 712 C C . ALA A 1 96 ? -1.546 4.392 -12.391 1.00 97.31 96 ALA A C 1
ATOM 714 O O . ALA A 1 96 ? -2.232 3.807 -13.235 1.00 97.31 96 ALA A O 1
ATOM 715 N N . PRO A 1 97 ? -1.303 5.713 -12.456 1.00 97.00 97 PRO A N 1
ATOM 716 C CA . PRO A 1 97 ? -1.700 6.541 -13.592 1.00 97.00 97 PRO A CA 1
ATOM 717 C C . PRO A 1 97 ? -1.115 6.067 -14.929 1.00 97.00 97 PRO A C 1
ATOM 719 O O . PRO A 1 97 ? -0.095 5.372 -14.959 1.00 97.00 97 PRO A O 1
ATOM 722 N N . SER A 1 98 ? -1.729 6.474 -16.044 1.00 96.12 98 SER A N 1
ATOM 723 C CA . SER A 1 98 ? -1.315 6.092 -17.405 1.00 96.12 98 SER A CA 1
ATOM 724 C C . SER A 1 98 ? 0.094 6.542 -17.786 1.00 96.12 98 SER A C 1
ATOM 726 O O . SER A 1 98 ? 0.725 5.894 -18.617 1.00 96.12 98 SER A O 1
ATOM 728 N N . ASP A 1 99 ? 0.595 7.616 -17.174 1.00 98.06 99 ASP A N 1
ATOM 729 C CA . ASP A 1 99 ? 1.956 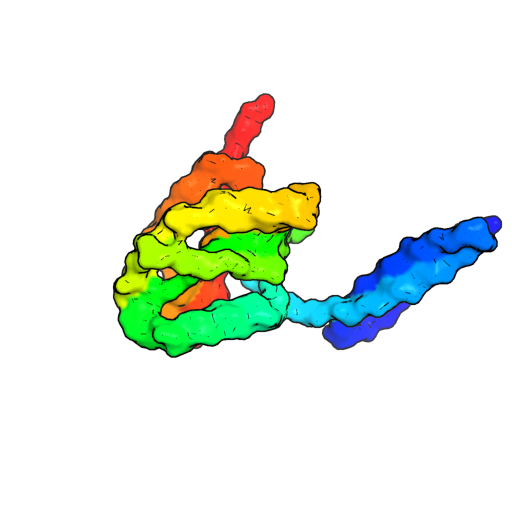8.129 -17.353 1.00 98.06 99 ASP A CA 1
ATOM 730 C C . ASP A 1 99 ? 3.010 7.367 -16.526 1.00 98.06 99 ASP A C 1
ATOM 732 O O . ASP A 1 99 ? 4.180 7.742 -16.524 1.00 98.06 99 ASP A O 1
ATOM 736 N N . SER A 1 100 ? 2.630 6.288 -15.831 1.00 98.31 100 SER A N 1
ATOM 737 C CA . SER A 1 100 ? 3.576 5.467 -15.067 1.00 98.31 100 SER A CA 1
ATOM 738 C C . SER A 1 100 ? 4.498 4.650 -15.975 1.00 98.31 100 SER A C 1
ATOM 740 O O . SER A 1 100 ? 4.047 3.963 -16.895 1.00 98.31 100 SER A O 1
ATOM 742 N N . GLU A 1 101 ? 5.794 4.630 -15.663 1.00 98.31 101 GLU A N 1
ATOM 743 C CA . GLU A 1 101 ? 6.774 3.818 -16.388 1.00 98.31 101 GLU A CA 1
ATOM 744 C C . GLU A 1 101 ? 6.996 2.468 -15.703 1.00 98.31 101 GLU A C 1
ATOM 746 O O . GLU A 1 101 ? 7.216 2.387 -14.493 1.00 98.31 101 GLU A O 1
ATOM 751 N N . ARG A 1 102 ? 7.002 1.394 -16.499 1.00 98.38 102 ARG A N 1
ATOM 752 C CA . ARG A 1 102 ? 7.213 0.019 -16.029 1.00 98.38 102 ARG A CA 1
ATOM 753 C C . ARG A 1 102 ? 8.415 -0.606 -16.728 1.00 98.38 102 ARG A C 1
ATOM 755 O O . ARG A 1 102 ? 8.461 -0.666 -17.957 1.00 98.38 102 ARG A O 1
ATOM 762 N N . ARG A 1 103 ? 9.386 -1.092 -15.955 1.00 97.62 103 ARG A N 1
ATOM 763 C CA . ARG A 1 103 ? 10.592 -1.788 -16.439 1.00 97.62 103 ARG A CA 1
ATOM 764 C C . ARG A 1 103 ? 10.879 -3.004 -15.549 1.00 97.62 103 ARG A C 1
ATOM 766 O O . ARG A 1 103 ? 10.370 -3.055 -14.436 1.00 97.62 103 ARG A O 1
ATOM 773 N N . PRO A 1 104 ? 11.697 -3.981 -15.984 1.00 97.06 104 PRO A N 1
ATOM 774 C CA . PRO A 1 104 ? 11.986 -5.182 -15.186 1.00 97.06 104 PRO A CA 1
ATOM 775 C C . PRO A 1 104 ? 12.610 -4.936 -13.803 1.00 97.06 104 PRO A C 1
ATOM 777 O O . PRO A 1 104 ? 12.542 -5.813 -12.952 1.00 97.06 104 PRO A O 1
ATOM 780 N N . THR A 1 105 ? 13.244 -3.778 -13.600 1.00 94.44 105 THR A N 1
ATOM 781 C CA . THR A 1 105 ? 13.971 -3.418 -12.368 1.00 94.44 105 THR A CA 1
ATOM 782 C C . THR A 1 105 ? 13.694 -1.977 -11.924 1.00 94.44 105 THR A C 1
ATOM 784 O O . THR A 1 105 ? 14.545 -1.355 -11.283 1.00 94.44 105 THR A O 1
ATOM 787 N N . LEU A 1 106 ? 12.610 -1.376 -12.424 1.00 95.12 106 LEU A N 1
ATOM 788 C CA . LEU A 1 106 ? 12.211 -0.018 -12.068 1.00 95.12 106 LEU A CA 1
ATOM 789 C C . LEU A 1 106 ? 10.730 0.192 -12.375 1.00 95.12 106 LEU A C 1
ATOM 791 O O . LEU A 1 106 ? 10.311 0.112 -13.534 1.00 95.12 106 LEU A O 1
ATOM 795 N N . PHE A 1 107 ? 9.984 0.585 -11.355 1.00 97.88 107 PHE A N 1
ATOM 796 C CA . PHE A 1 107 ? 8.678 1.205 -11.492 1.00 97.88 107 PHE A CA 1
ATOM 797 C C . PHE A 1 107 ? 8.749 2.696 -11.138 1.00 97.88 107 PHE A C 1
ATOM 799 O O . PHE A 1 107 ? 9.239 3.071 -10.072 1.00 97.88 107 PHE A O 1
ATOM 806 N N . VAL A 1 108 ? 8.246 3.557 -12.027 1.00 97.56 108 VAL A N 1
ATOM 807 C CA . VAL A 1 108 ? 8.068 4.990 -11.756 1.00 97.56 108 VAL A CA 1
ATOM 808 C C . VAL A 1 108 ? 6.578 5.284 -11.745 1.00 97.56 108 VAL A C 1
ATOM 810 O O . VAL A 1 108 ? 5.912 5.181 -12.773 1.00 97.56 108 VAL A O 1
ATOM 813 N N . LEU A 1 109 ? 6.059 5.652 -10.574 1.00 97.12 109 LEU A N 1
ATOM 814 C CA . LEU A 1 109 ? 4.667 6.048 -10.419 1.00 97.12 109 LEU A CA 1
ATOM 815 C C . LEU A 1 109 ? 4.427 7.391 -11.123 1.00 97.12 109 LEU A C 1
ATOM 817 O O . LEU A 1 109 ? 5.051 8.396 -10.775 1.00 97.12 109 LEU A O 1
ATOM 821 N N . GLY A 1 110 ? 3.517 7.383 -12.093 1.00 97.19 110 GLY A N 1
ATOM 822 C CA . GLY A 1 110 ? 3.014 8.579 -12.754 1.00 97.19 110 GLY A CA 1
ATOM 823 C C . GLY A 1 110 ? 2.187 9.450 -11.810 1.00 97.19 110 GLY A C 1
ATOM 824 O O . GLY A 1 110 ? 1.839 9.050 -10.695 1.00 97.19 110 GLY A O 1
ATOM 825 N N . THR A 1 111 ? 1.878 10.667 -12.239 1.00 96.50 111 THR A N 1
ATOM 826 C CA . THR A 1 111 ? 1.173 11.651 -11.396 1.00 96.50 111 THR A CA 1
ATOM 827 C C . THR A 1 111 ? -0.087 12.213 -12.041 1.00 96.50 111 THR A C 1
ATOM 829 O O . THR A 1 111 ? -0.824 12.958 -11.385 1.00 96.50 111 THR A O 1
ATOM 832 N N . GLU A 1 112 ? -0.373 11.839 -13.290 1.00 97.75 112 GLU A N 1
ATOM 833 C CA . GLU A 1 112 ? -1.542 12.316 -14.024 1.00 97.75 112 GLU A CA 1
ATOM 834 C C . GLU A 1 112 ? -2.841 11.951 -13.284 1.00 97.75 112 GLU A C 1
ATOM 836 O O . GLU A 1 112 ? -3.102 10.792 -12.969 1.00 97.75 112 GLU A O 1
ATOM 841 N N . GLY A 1 113 ? -3.641 12.962 -12.930 1.00 97.06 113 GLY A N 1
ATOM 842 C CA . GLY A 1 113 ? -4.917 12.791 -12.219 1.00 97.06 113 GLY A CA 1
ATOM 843 C C . GLY A 1 113 ? -4.817 12.305 -10.763 1.00 97.06 113 GLY A C 1
ATOM 844 O O . GLY A 1 113 ? -5.817 12.324 -10.043 1.00 97.06 113 GLY A O 1
ATOM 845 N N . LEU A 1 114 ? -3.630 11.926 -10.279 1.00 95.75 114 LEU A N 1
ATOM 846 C CA . LEU A 1 114 ? -3.474 11.293 -8.968 1.00 95.75 114 LEU A CA 1
ATOM 847 C C . LEU A 1 114 ? -3.870 12.227 -7.814 1.00 95.75 114 LEU A C 1
ATOM 849 O O . LEU A 1 114 ? -4.553 11.817 -6.877 1.00 95.75 114 LEU A O 1
ATOM 853 N N . GLY A 1 115 ? -3.484 13.503 -7.901 1.00 95.56 115 GLY A N 1
ATOM 854 C CA . GLY A 1 115 ? -3.845 14.507 -6.897 1.00 95.56 115 GLY A CA 1
ATOM 855 C C . GLY A 1 115 ? -5.360 14.701 -6.770 1.00 95.56 115 GLY A C 1
ATOM 856 O O . GLY A 1 115 ? -5.875 14.802 -5.657 1.00 95.56 115 GLY A O 1
ATOM 857 N N . GLU A 1 116 ? -6.080 14.691 -7.894 1.00 97.44 116 GLU A N 1
ATOM 858 C CA . GLU A 1 116 ? -7.541 14.804 -7.920 1.00 97.44 116 GLU A CA 1
ATOM 859 C C . GLU A 1 116 ? -8.206 13.555 -7.331 1.00 97.44 116 GLU A C 1
ATOM 861 O O . GLU A 1 116 ? -9.077 13.675 -6.468 1.00 97.44 116 GLU A O 1
ATOM 866 N N . ALA A 1 117 ? -7.746 12.361 -7.718 1.00 97.00 117 ALA A N 1
ATOM 867 C CA . ALA A 1 117 ? -8.274 11.100 -7.202 1.00 97.00 117 ALA A CA 1
ATOM 868 C C . ALA A 1 117 ? -8.131 10.999 -5.671 1.00 97.00 117 ALA A C 1
ATOM 870 O O . ALA A 1 117 ? -9.086 10.658 -4.963 1.00 97.00 117 ALA A O 1
ATOM 871 N N . ILE A 1 118 ? -6.963 11.366 -5.132 1.00 96.25 118 ILE A N 1
ATOM 872 C CA . ILE A 1 118 ? -6.729 11.382 -3.682 1.00 96.25 118 ILE A CA 1
ATOM 873 C C . ILE A 1 118 ? -7.561 12.472 -2.992 1.00 96.25 118 ILE A C 1
ATOM 875 O O . ILE A 1 118 ? -8.170 12.205 -1.950 1.00 96.25 118 ILE A O 1
ATOM 879 N N . ALA A 1 119 ? -7.658 13.674 -3.569 1.00 96.81 119 ALA A N 1
ATOM 880 C CA . ALA A 1 119 ? -8.492 14.746 -3.022 1.00 96.81 119 ALA A CA 1
ATOM 881 C C . ALA A 1 119 ? -9.974 14.343 -2.953 1.00 96.81 119 ALA A C 1
ATOM 883 O O . ALA A 1 119 ? -10.644 14.595 -1.947 1.00 96.81 119 ALA A O 1
ATOM 884 N N . GLU A 1 120 ? -10.475 13.653 -3.975 1.00 97.00 120 GLU A N 1
ATOM 885 C CA . GLU A 1 120 ? -11.845 13.151 -4.019 1.00 97.00 120 GLU A CA 1
ATOM 886 C C . GLU A 1 120 ? -12.102 12.085 -2.944 1.00 97.00 120 GLU A C 1
ATOM 888 O O . GLU A 1 120 ? -13.117 12.134 -2.236 1.00 97.00 120 GLU A O 1
ATOM 893 N N . ARG A 1 121 ? -11.160 11.154 -2.740 1.00 95.62 121 ARG A N 1
ATOM 894 C CA . ARG A 1 121 ? -11.240 10.169 -1.646 1.00 95.62 121 ARG A CA 1
ATOM 895 C C . ARG A 1 121 ? -11.234 10.833 -0.276 1.00 95.62 121 ARG A C 1
ATOM 897 O O . ARG A 1 121 ? -12.061 10.481 0.576 1.00 95.62 121 ARG A O 1
ATOM 904 N N . ARG A 1 122 ? -10.370 11.829 -0.074 1.00 95.81 122 ARG A N 1
ATOM 905 C CA . ARG A 1 122 ? -10.342 12.628 1.156 1.00 95.81 122 ARG A CA 1
ATOM 906 C C . ARG A 1 122 ? -11.684 13.319 1.381 1.00 95.81 122 ARG A C 1
ATOM 908 O O . ARG A 1 122 ? -12.250 13.225 2.468 1.00 95.81 122 ARG A O 1
ATOM 915 N N . ARG A 1 123 ? -12.243 13.955 0.351 1.00 97.31 123 ARG A N 1
ATOM 916 C CA . ARG A 1 123 ? -13.528 14.665 0.425 1.00 97.31 123 ARG A CA 1
ATOM 917 C C . ARG A 1 123 ? -14.684 13.725 0.778 1.00 97.31 123 ARG A C 1
ATOM 919 O O . ARG A 1 123 ? -15.414 13.987 1.734 1.00 97.31 123 ARG A O 1
ATOM 926 N N . ARG A 1 124 ? -14.830 12.604 0.062 1.00 96.50 124 ARG A N 1
ATOM 927 C CA . ARG A 1 124 ? -15.904 11.615 0.295 1.00 96.50 124 ARG A CA 1
ATOM 928 C C . ARG A 1 124 ? -15.824 10.950 1.665 1.00 96.50 124 ARG A C 1
ATOM 930 O O . ARG A 1 124 ? -16.854 10.590 2.229 1.00 96.50 124 ARG A O 1
ATOM 937 N N . SER A 1 125 ? -14.617 10.804 2.201 1.00 95.06 125 SER A N 1
ATOM 938 C CA . SER A 1 125 ? -14.373 10.214 3.519 1.00 95.06 125 SER A CA 1
ATOM 939 C C . SER A 1 125 ? -14.340 11.237 4.662 1.00 95.06 125 SER A C 1
ATOM 941 O O . SER A 1 125 ? -14.002 10.873 5.784 1.00 95.06 125 SER A O 1
ATOM 943 N N . LYS A 1 126 ? -14.692 12.509 4.411 1.00 95.56 126 LYS A N 1
ATOM 944 C CA . LYS A 1 126 ? -14.622 13.604 5.400 1.00 95.56 126 LYS A CA 1
ATOM 945 C C . LYS A 1 126 ? -13.232 13.753 6.040 1.00 95.56 126 LYS A C 1
ATOM 947 O O . LYS A 1 126 ? -13.114 13.999 7.236 1.00 95.56 126 LYS A O 1
ATOM 952 N N . GLY A 1 127 ? -12.182 13.585 5.243 1.00 92.56 127 GLY A N 1
ATOM 953 C CA . GLY A 1 127 ? -10.793 13.706 5.683 1.00 92.56 127 GLY A CA 1
ATOM 954 C C . GLY A 1 127 ? -10.191 12.432 6.265 1.00 92.56 127 GLY A C 1
ATOM 955 O O . GLY A 1 127 ? -9.013 12.448 6.605 1.00 92.56 127 GLY A O 1
ATOM 956 N N . LEU A 1 128 ? -10.958 11.343 6.374 1.00 92.12 128 LEU A N 1
ATOM 957 C CA . LEU A 1 128 ? -10.462 10.109 6.974 1.00 92.12 128 LEU A CA 1
ATOM 958 C C . LEU A 1 128 ? -9.425 9.418 6.083 1.00 92.12 128 LEU A C 1
ATOM 960 O O . LEU A 1 128 ? -8.363 9.063 6.577 1.00 92.12 128 LEU A O 1
ATOM 964 N N . LEU A 1 129 ? -9.719 9.220 4.800 1.00 96.00 129 LEU A N 1
ATOM 965 C CA . LEU A 1 129 ? -8.871 8.446 3.894 1.00 96.00 129 LEU A CA 1
ATOM 966 C C . LEU A 1 129 ? -7.956 9.347 3.068 1.00 96.00 129 LEU A C 1
ATOM 968 O O . LEU A 1 129 ? -8.418 10.306 2.448 1.00 96.00 129 LEU A O 1
ATOM 972 N N . ASP A 1 130 ? -6.679 8.985 3.029 1.00 95.62 130 ASP A N 1
ATOM 973 C CA . ASP A 1 130 ? -5.623 9.718 2.336 1.00 95.62 130 ASP A CA 1
ATOM 974 C C . ASP A 1 130 ? -4.579 8.765 1.736 1.00 95.62 130 ASP A C 1
ATOM 976 O O . ASP A 1 130 ? -4.585 7.566 2.031 1.00 95.62 130 ASP A O 1
ATOM 980 N N . ALA A 1 131 ? -3.671 9.288 0.913 1.00 95.75 131 ALA A N 1
ATOM 981 C CA . ALA A 1 131 ? -2.476 8.562 0.507 1.00 95.75 131 ALA A CA 1
ATOM 982 C C . ALA A 1 131 ? -1.567 8.338 1.728 1.00 95.75 131 ALA A C 1
ATOM 984 O O . ALA A 1 131 ? -1.127 9.288 2.372 1.00 95.75 131 ALA A O 1
ATOM 985 N N . VAL A 1 132 ? -1.284 7.074 2.044 1.00 96.56 132 VAL A N 1
ATOM 986 C CA . VAL A 1 132 ? -0.440 6.675 3.191 1.00 96.56 132 VAL A CA 1
ATOM 987 C C . VAL A 1 132 ? 0.852 5.979 2.765 1.00 96.56 132 VAL A C 1
ATOM 989 O O . VAL A 1 132 ? 1.628 5.497 3.592 1.00 96.56 132 VAL A O 1
ATOM 992 N N . GLY A 1 133 ? 1.072 5.881 1.460 1.00 96.50 133 GLY A N 1
ATOM 993 C CA . GLY A 1 133 ? 2.172 5.124 0.906 1.00 96.50 133 GLY A CA 1
ATOM 994 C C . GLY A 1 133 ? 2.016 4.843 -0.571 1.00 96.50 133 GLY A C 1
ATOM 995 O O . GLY A 1 133 ? 0.995 5.153 -1.184 1.00 96.50 133 GLY A O 1
ATOM 996 N N . THR A 1 134 ? 3.018 4.184 -1.119 1.00 97.56 134 THR A N 1
ATOM 997 C CA . THR A 1 134 ? 2.972 3.583 -2.448 1.00 97.56 134 THR A CA 1
ATOM 998 C C . THR A 1 134 ? 3.319 2.113 -2.330 1.00 97.56 134 THR A C 1
ATOM 1000 O O . THR A 1 134 ? 3.856 1.661 -1.316 1.00 97.56 134 THR A O 1
ATOM 1003 N N . TRP A 1 135 ? 3.001 1.348 -3.361 1.00 98.62 135 TRP A N 1
ATOM 1004 C CA . TRP A 1 135 ? 3.450 -0.027 -3.460 1.00 98.62 135 TRP A CA 1
ATOM 1005 C C . TRP A 1 135 ? 3.983 -0.317 -4.851 1.00 98.62 135 TRP A C 1
ATOM 1007 O O . TRP A 1 135 ? 3.557 0.321 -5.817 1.00 98.62 135 TRP A O 1
ATOM 1017 N N . HIS A 1 136 ? 4.881 -1.291 -4.946 1.00 98.69 136 HIS A N 1
ATOM 1018 C CA . HIS A 1 136 ? 5.323 -1.845 -6.217 1.00 98.69 136 HIS A CA 1
ATOM 1019 C C . HIS A 1 136 ? 5.726 -3.315 -6.098 1.00 98.69 136 HIS A C 1
ATOM 1021 O O . HIS A 1 136 ? 5.892 -3.854 -5.002 1.00 98.69 136 HIS A O 1
ATOM 1027 N N . SER A 1 137 ? 5.832 -3.991 -7.236 1.00 98.75 137 SER A N 1
ATOM 1028 C CA . SER A 1 137 ? 6.278 -5.380 -7.321 1.00 98.75 137 SER A CA 1
ATOM 1029 C C . SER A 1 137 ? 7.747 -5.464 -7.710 1.00 98.75 137 SER A C 1
ATOM 1031 O O . SER A 1 137 ? 8.165 -4.764 -8.625 1.00 98.75 137 SER A O 1
ATOM 1033 N N . HIS A 1 138 ? 8.481 -6.414 -7.145 1.00 98.50 138 HIS A N 1
ATOM 1034 C CA . HIS A 1 138 ? 9.731 -6.917 -7.706 1.00 98.50 138 HIS A CA 1
ATOM 1035 C C . HIS A 1 138 ? 9.483 -8.237 -8.440 1.00 98.50 138 HIS A C 1
ATOM 1037 O O . HIS A 1 138 ? 8.717 -9.081 -7.976 1.00 98.50 138 HIS A O 1
ATOM 1043 N N . LEU A 1 139 ? 10.206 -8.471 -9.540 1.00 97.94 139 LEU A N 1
ATOM 1044 C CA . LEU A 1 139 ? 10.202 -9.779 -10.216 1.00 97.94 139 LEU A CA 1
ATOM 1045 C C . LEU A 1 139 ? 10.932 -10.869 -9.405 1.00 97.94 139 LEU A C 1
ATOM 1047 O O . LEU A 1 139 ? 10.728 -12.059 -9.627 1.00 97.94 139 LEU A O 1
ATOM 1051 N N . GLY A 1 140 ? 11.807 -10.460 -8.481 1.00 96.94 140 GLY A N 1
ATOM 1052 C CA . GLY A 1 140 ? 12.568 -11.333 -7.588 1.00 96.94 140 GLY A CA 1
ATOM 1053 C C . GLY A 1 140 ? 12.040 -11.311 -6.154 1.00 96.94 140 GLY A C 1
ATOM 1054 O O . GLY A 1 140 ? 10.838 -11.382 -5.911 1.00 96.94 140 GLY A O 1
ATOM 1055 N N . SER A 1 141 ? 12.943 -11.247 -5.177 1.00 97.81 141 SER A N 1
ATOM 1056 C CA . SER A 1 141 ? 12.573 -11.068 -3.769 1.00 97.81 141 SER A CA 1
ATOM 1057 C C . SER A 1 141 ? 12.036 -9.659 -3.501 1.00 97.81 141 SER A C 1
ATOM 1059 O O . SER A 1 141 ? 12.548 -8.690 -4.064 1.00 97.81 141 SER A O 1
ATOM 1061 N N . ALA A 1 142 ? 11.143 -9.524 -2.528 1.00 97.94 142 ALA A N 1
ATOM 1062 C CA . ALA A 1 142 ? 10.608 -8.265 -2.017 1.00 97.94 142 ALA A CA 1
ATOM 1063 C C . ALA A 1 142 ? 11.628 -7.422 -1.233 1.00 97.94 142 ALA A C 1
ATOM 1065 O O . ALA A 1 142 ? 11.276 -6.392 -0.663 1.00 97.94 142 ALA A O 1
ATOM 1066 N N . ARG A 1 143 ? 12.885 -7.871 -1.130 1.00 97.75 143 ARG A N 1
ATOM 1067 C CA . ARG A 1 143 ? 13.944 -7.134 -0.440 1.00 97.75 143 ARG A CA 1
ATOM 1068 C C . ARG A 1 143 ? 14.082 -5.731 -1.058 1.00 97.75 143 ARG A C 1
ATOM 1070 O O . ARG A 1 143 ? 14.345 -5.661 -2.259 1.00 97.75 143 ARG A O 1
ATOM 1077 N N . PRO A 1 144 ? 13.966 -4.653 -0.260 1.00 96.81 144 PRO A N 1
ATOM 1078 C CA . PRO A 1 144 ? 14.157 -3.302 -0.766 1.00 96.81 144 PRO A CA 1
ATOM 1079 C C . PRO A 1 144 ? 15.555 -3.113 -1.367 1.00 96.81 144 PRO A C 1
ATOM 1081 O O . PRO A 1 144 ? 16.566 -3.562 -0.815 1.00 96.81 144 PRO A O 1
ATOM 1084 N N . SER A 1 145 ? 15.606 -2.456 -2.519 1.00 96.44 145 SER A N 1
ATOM 1085 C CA . SER A 1 145 ? 16.825 -1.983 -3.166 1.00 96.44 145 SER A CA 1
ATOM 1086 C C . SER A 1 145 ? 17.301 -0.662 -2.551 1.00 96.44 145 SER A C 1
ATOM 1088 O O . SER A 1 145 ? 16.588 0.011 -1.804 1.00 96.44 145 SER A O 1
ATOM 1090 N N . GLN A 1 146 ? 18.511 -0.226 -2.909 1.00 96.00 146 GLN A N 1
ATOM 1091 C CA . GLN A 1 146 ? 18.996 1.100 -2.512 1.00 96.00 146 GLN A CA 1
ATOM 1092 C C . GLN A 1 146 ? 18.099 2.230 -3.052 1.00 96.00 146 GLN A C 1
ATOM 1094 O O . GLN A 1 146 ? 17.890 3.229 -2.363 1.00 96.00 146 GLN A O 1
ATOM 1099 N N . THR A 1 147 ? 17.532 2.055 -4.250 1.00 95.62 147 THR A N 1
ATOM 1100 C CA . THR A 1 147 ? 16.575 2.993 -4.853 1.00 95.62 147 THR A CA 1
ATOM 1101 C C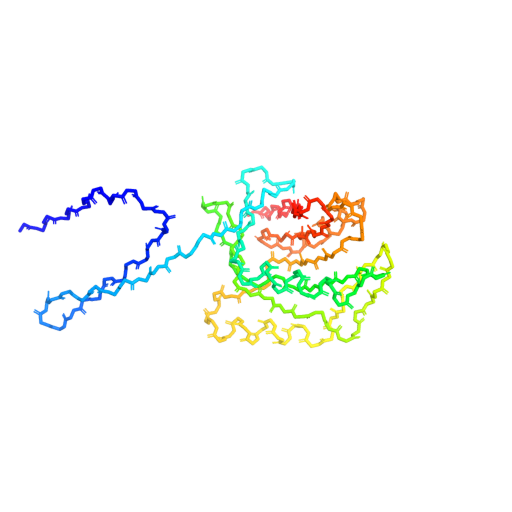 . THR A 1 147 ? 15.280 3.076 -4.046 1.00 95.62 147 THR A C 1
ATOM 1103 O O . THR A 1 147 ? 14.738 4.170 -3.880 1.00 95.62 147 THR A O 1
ATOM 1106 N N . ASP A 1 148 ? 14.818 1.958 -3.483 1.00 96.75 148 ASP A N 1
ATOM 1107 C CA . ASP A 1 148 ? 13.619 1.915 -2.638 1.00 96.75 148 ASP A CA 1
ATOM 1108 C C . ASP A 1 148 ? 13.837 2.669 -1.329 1.00 96.75 148 ASP A C 1
ATOM 1110 O O . ASP A 1 148 ? 13.021 3.511 -0.956 1.00 96.75 148 ASP A O 1
ATOM 1114 N N . HIS A 1 149 ? 14.980 2.454 -0.670 1.00 96.00 149 HIS A N 1
ATOM 1115 C CA . HIS A 1 149 ? 15.347 3.216 0.528 1.00 96.00 149 HIS A CA 1
ATOM 1116 C C . HIS A 1 149 ? 15.471 4.717 0.242 1.00 96.00 149 HIS A C 1
ATOM 1118 O O . HIS A 1 149 ? 14.957 5.537 1.004 1.00 96.00 149 HIS A O 1
ATOM 1124 N N . ALA A 1 150 ? 16.119 5.090 -0.865 1.00 94.69 150 ALA A N 1
ATOM 1125 C CA . ALA A 1 150 ? 16.249 6.488 -1.268 1.00 94.69 150 ALA A CA 1
ATOM 1126 C C . ALA A 1 150 ? 14.882 7.120 -1.580 1.00 94.69 150 ALA A C 1
ATOM 1128 O O . ALA A 1 150 ? 14.627 8.272 -1.223 1.00 94.69 150 ALA A O 1
ATOM 1129 N N . THR A 1 151 ? 13.981 6.361 -2.206 1.00 93.69 151 THR A N 1
ATOM 1130 C CA . THR A 1 151 ? 12.610 6.802 -2.479 1.00 93.69 151 THR A CA 1
ATOM 1131 C C . THR A 1 151 ? 11.821 6.978 -1.189 1.00 93.69 151 THR A C 1
ATOM 1133 O O . THR A 1 151 ? 11.231 8.040 -1.005 1.00 93.69 151 THR A O 1
ATOM 1136 N N . ALA A 1 152 ? 11.876 6.009 -0.271 1.00 93.75 152 ALA A N 1
ATOM 1137 C CA . ALA A 1 152 ? 11.233 6.088 1.039 1.00 93.75 152 ALA A CA 1
ATOM 1138 C C . ALA A 1 152 ? 11.707 7.312 1.844 1.00 93.75 152 ALA A C 1
ATOM 1140 O O . ALA A 1 152 ? 10.890 8.018 2.432 1.00 93.75 152 ALA A O 1
ATOM 1141 N N . ALA A 1 153 ? 13.007 7.620 1.815 1.00 92.38 153 ALA A N 1
ATOM 1142 C CA . ALA A 1 153 ? 13.542 8.836 2.424 1.00 92.38 153 ALA A CA 1
ATOM 1143 C C . ALA A 1 153 ? 13.003 10.106 1.747 1.00 92.38 153 ALA A C 1
ATOM 1145 O O . ALA A 1 153 ? 12.527 11.016 2.421 1.00 92.38 153 ALA A O 1
ATOM 1146 N N . ARG A 1 154 ? 13.018 10.159 0.409 1.00 91.62 154 ARG A N 1
ATOM 1147 C CA . ARG A 1 154 ? 12.566 11.327 -0.362 1.00 91.62 154 ARG A CA 1
ATOM 1148 C C . ARG A 1 154 ? 11.087 11.650 -0.148 1.00 91.62 154 ARG A C 1
ATOM 1150 O O . ARG A 1 154 ? 10.751 12.825 -0.031 1.00 91.62 154 ARG A O 1
ATOM 1157 N N . ILE A 1 155 ? 10.216 10.642 -0.106 1.00 89.50 155 ILE A N 1
ATOM 1158 C CA . ILE A 1 155 ? 8.774 10.852 0.111 1.00 89.50 155 ILE A CA 1
ATOM 1159 C C . ILE A 1 155 ? 8.445 11.206 1.566 1.00 89.50 155 ILE A C 1
ATOM 1161 O O . ILE A 1 155 ? 7.435 11.859 1.806 1.00 89.50 155 ILE A O 1
ATOM 1165 N N . ALA A 1 156 ? 9.294 10.823 2.525 1.00 88.62 156 ALA A N 1
ATOM 1166 C CA . ALA A 1 156 ? 9.122 11.182 3.931 1.00 88.62 156 ALA A CA 1
ATOM 1167 C C . ALA A 1 156 ? 9.499 12.643 4.232 1.00 88.62 156 ALA A C 1
ATOM 1169 O O . ALA A 1 156 ? 8.923 13.230 5.142 1.00 88.62 156 ALA A O 1
ATOM 1170 N N . LEU A 1 157 ? 10.419 13.249 3.465 1.00 87.19 157 LEU A N 1
ATOM 1171 C CA . LEU A 1 157 ? 10.885 14.628 3.687 1.00 87.19 157 LEU A CA 1
ATOM 1172 C C . LEU A 1 157 ? 9.749 15.666 3.807 1.00 87.19 157 LEU A C 1
ATOM 1174 O O . LEU A 1 157 ? 9.746 16.410 4.789 1.00 87.19 157 LEU A O 1
ATOM 1178 N N . PRO A 1 158 ? 8.788 15.747 2.862 1.00 86.25 158 PRO A N 1
ATOM 1179 C CA . PRO A 1 158 ? 7.679 16.695 2.960 1.00 86.25 158 PRO A CA 1
ATOM 1180 C C . PRO A 1 158 ? 6.520 16.197 3.840 1.00 86.25 158 PRO A C 1
ATOM 1182 O O . PRO A 1 158 ? 5.525 16.907 3.987 1.00 86.25 158 PRO A O 1
ATOM 1185 N N . ALA A 1 159 ? 6.585 14.971 4.365 1.00 84.31 159 ALA A N 1
ATOM 1186 C CA . ALA A 1 159 ? 5.461 14.342 5.037 1.00 84.31 159 ALA A CA 1
ATOM 1187 C C . ALA A 1 159 ? 5.447 14.677 6.534 1.00 84.31 159 ALA A C 1
ATOM 1189 O O . ALA A 1 159 ? 6.430 14.486 7.242 1.00 84.31 159 ALA A O 1
ATOM 1190 N N . SER A 1 160 ? 4.294 15.111 7.041 1.00 84.12 160 SER A N 1
ATOM 1191 C CA . SER A 1 160 ? 4.061 15.286 8.483 1.00 84.12 160 SER A CA 1
ATOM 1192 C C . SER A 1 160 ? 3.657 13.985 9.186 1.00 84.12 160 SER A C 1
ATOM 1194 O O . SER A 1 160 ? 3.547 13.938 10.411 1.00 84.12 160 SER A O 1
ATOM 1196 N N . GLN A 1 161 ? 3.411 12.922 8.417 1.00 86.31 161 GLN A N 1
ATOM 1197 C CA . GLN A 1 161 ? 3.049 11.598 8.908 1.00 86.31 161 GLN A CA 1
ATOM 1198 C C . GLN A 1 161 ? 3.845 10.517 8.161 1.00 86.31 161 GLN A C 1
ATOM 1200 O O . GLN A 1 161 ? 4.286 10.753 7.038 1.00 86.31 161 GLN A O 1
ATOM 1205 N N . PRO A 1 162 ? 4.026 9.326 8.754 1.00 88.00 162 PRO A N 1
ATOM 1206 C CA . PRO A 1 162 ? 4.711 8.208 8.110 1.00 88.00 162 PRO A CA 1
ATOM 1207 C C . PRO A 1 162 ? 4.131 7.827 6.747 1.00 88.00 162 PRO A C 1
ATOM 1209 O O . PRO A 1 162 ? 2.949 7.512 6.645 1.00 88.00 162 PRO A O 1
ATOM 1212 N N . ILE A 1 163 ? 4.979 7.766 5.722 1.00 91.81 163 ILE A N 1
ATOM 1213 C CA . ILE A 1 163 ? 4.616 7.263 4.393 1.00 91.81 163 ILE A CA 1
ATOM 1214 C C . ILE A 1 163 ? 5.419 5.993 4.130 1.00 91.81 163 ILE A C 1
ATOM 1216 O O . ILE A 1 163 ? 6.647 6.001 4.217 1.00 91.81 163 ILE A O 1
ATOM 1220 N N . SER A 1 164 ? 4.725 4.894 3.828 1.00 95.25 164 SER A N 1
ATOM 1221 C CA . SER A 1 164 ? 5.364 3.594 3.600 1.00 95.25 164 SER A CA 1
ATOM 1222 C C . SER A 1 164 ? 5.442 3.236 2.121 1.00 95.25 164 SER A C 1
ATOM 1224 O O . SER A 1 164 ? 4.510 3.469 1.357 1.00 95.25 164 SER A O 1
ATOM 1226 N N . LEU A 1 165 ? 6.550 2.615 1.737 1.00 97.44 165 LEU A N 1
ATOM 1227 C CA . LEU A 1 165 ? 6.724 1.917 0.475 1.00 97.44 165 LEU A CA 1
ATOM 1228 C C . LEU A 1 165 ? 6.566 0.410 0.726 1.00 97.44 165 LEU A C 1
ATOM 1230 O O . LEU A 1 165 ? 7.356 -0.185 1.462 1.00 97.44 165 LEU A O 1
ATOM 1234 N N . LEU A 1 166 ? 5.527 -0.195 0.150 1.00 98.62 166 LEU A N 1
ATOM 1235 C CA . LEU A 1 166 ? 5.258 -1.634 0.217 1.00 98.62 166 LEU A CA 1
ATOM 1236 C C . LEU A 1 166 ? 5.789 -2.333 -1.035 1.00 98.62 166 LEU A C 1
ATOM 1238 O O . LEU A 1 166 ? 5.487 -1.933 -2.151 1.00 98.62 166 LEU A O 1
ATOM 1242 N N . ILE A 1 167 ? 6.515 -3.423 -0.845 1.00 98.81 167 ILE A N 1
ATOM 1243 C CA . ILE A 1 167 ? 7.106 -4.210 -1.921 1.00 98.81 167 ILE A CA 1
ATOM 1244 C C . ILE A 1 167 ? 6.537 -5.620 -1.848 1.00 98.81 167 ILE A C 1
ATOM 1246 O O . ILE A 1 167 ? 6.611 -6.258 -0.793 1.00 98.81 167 ILE A O 1
ATOM 1250 N N . ILE A 1 168 ? 5.974 -6.105 -2.953 1.00 98.75 168 ILE 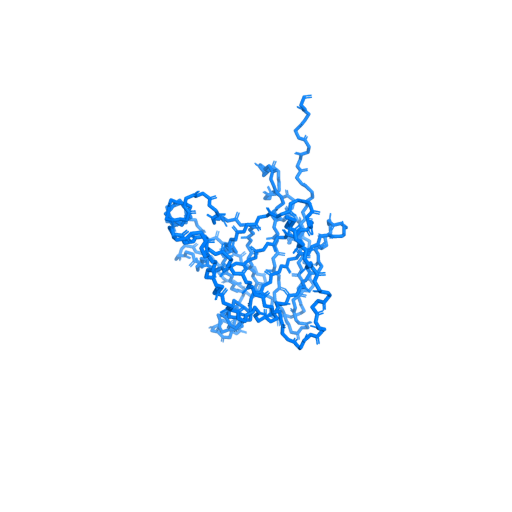A N 1
ATOM 1251 C CA . ILE A 1 168 ? 5.643 -7.523 -3.137 1.00 98.75 168 ILE A CA 1
ATOM 1252 C C . ILE A 1 168 ? 6.710 -8.186 -4.007 1.00 98.75 168 ILE A C 1
ATOM 1254 O O . ILE A 1 168 ? 7.143 -7.628 -5.010 1.00 98.75 168 ILE A O 1
ATOM 1258 N N . GLY A 1 169 ? 7.130 -9.386 -3.637 1.00 98.19 169 GLY A N 1
ATOM 1259 C CA . GLY A 1 169 ? 8.021 -10.220 -4.431 1.00 98.19 169 GLY A CA 1
ATOM 1260 C C . GLY A 1 169 ? 7.717 -11.696 -4.210 1.00 98.19 169 GLY A C 1
ATOM 1261 O O . GLY A 1 169 ? 6.761 -12.068 -3.531 1.00 98.19 169 GLY A O 1
ATOM 1262 N N . THR A 1 170 ? 8.560 -12.555 -4.766 1.00 97.56 170 THR A N 1
ATOM 1263 C CA . THR A 1 170 ? 8.420 -14.022 -4.693 1.00 97.56 170 THR A CA 1
ATOM 1264 C C . THR A 1 170 ? 8.451 -14.590 -3.267 1.00 97.56 170 THR A C 1
ATOM 1266 O O . THR A 1 170 ? 7.940 -15.683 -3.041 1.00 97.56 170 THR A O 1
ATOM 1269 N N . ASP A 1 171 ? 9.008 -13.857 -2.297 1.00 97.75 171 ASP A N 1
ATOM 1270 C CA . ASP A 1 171 ? 9.078 -14.212 -0.872 1.00 97.75 171 ASP A CA 1
ATOM 1271 C C . ASP A 1 171 ? 8.054 -13.455 0.004 1.00 97.75 171 ASP A C 1
ATOM 1273 O O . ASP A 1 171 ? 8.187 -13.416 1.233 1.00 97.75 171 ASP A O 1
ATOM 1277 N N . GLY A 1 172 ? 7.022 -12.868 -0.613 1.00 97.88 172 GLY A N 1
ATOM 1278 C CA . GLY A 1 172 ? 5.915 -12.188 0.063 1.00 97.88 172 GLY A CA 1
ATOM 1279 C C . GLY A 1 172 ? 6.067 -10.668 0.098 1.00 97.88 172 GLY A C 1
ATOM 1280 O O . GLY A 1 172 ? 6.522 -10.059 -0.865 1.00 97.88 172 GLY A O 1
ATOM 1281 N N . PHE A 1 173 ? 5.648 -10.044 1.203 1.00 98.56 173 PHE A N 1
ATOM 1282 C CA . PHE A 1 173 ? 5.634 -8.586 1.357 1.00 98.56 173 PHE A CA 1
ATOM 1283 C C . PHE A 1 173 ? 6.756 -8.071 2.272 1.00 98.56 173 PHE A C 1
ATOM 1285 O O . PHE A 1 173 ? 7.078 -8.670 3.308 1.00 98.56 173 PHE A O 1
ATOM 1292 N N . ARG A 1 174 ? 7.308 -6.906 1.926 1.00 98.56 174 ARG A N 1
ATOM 1293 C CA . ARG A 1 174 ? 8.208 -6.089 2.759 1.00 98.56 174 ARG A CA 1
ATOM 1294 C C . ARG A 1 174 ? 7.723 -4.647 2.739 1.00 98.56 174 ARG A C 1
ATOM 1296 O O . ARG A 1 174 ? 7.218 -4.188 1.725 1.00 98.56 174 ARG A O 1
ATOM 1303 N N . ALA A 1 175 ? 7.877 -3.930 3.842 1.00 98.31 175 ALA A N 1
ATOM 1304 C CA . ALA A 1 175 ? 7.544 -2.514 3.908 1.00 98.31 175 ALA A CA 1
ATOM 1305 C C . ALA A 1 175 ? 8.755 -1.735 4.410 1.00 98.31 175 ALA A C 1
ATOM 1307 O O . ALA A 1 175 ? 9.410 -2.166 5.357 1.00 98.31 175 ALA A O 1
ATOM 1308 N N . VAL A 1 176 ? 9.024 -0.586 3.799 1.00 97.50 176 VAL A N 1
ATOM 1309 C CA . VAL A 1 176 ? 10.078 0.343 4.208 1.00 97.50 176 VAL A CA 1
ATOM 1310 C C . VAL A 1 176 ? 9.503 1.749 4.327 1.00 97.50 176 VAL A C 1
ATOM 1312 O O . VAL A 1 176 ? 8.602 2.132 3.583 1.00 97.50 176 VAL A O 1
ATOM 1315 N N . ALA A 1 177 ? 9.988 2.515 5.292 1.00 95.38 177 ALA A N 1
ATOM 1316 C CA . ALA A 1 177 ? 9.686 3.929 5.448 1.00 95.38 177 ALA A CA 1
ATOM 1317 C C . ALA A 1 177 ? 10.887 4.634 6.084 1.00 95.38 177 ALA A C 1
ATOM 1319 O O . ALA A 1 177 ? 11.694 4.012 6.775 1.00 95.38 177 ALA A O 1
ATOM 1320 N N . ALA A 1 178 ? 10.986 5.942 5.884 1.00 89.62 178 ALA A N 1
ATOM 1321 C CA . ALA A 1 178 ? 11.835 6.785 6.712 1.00 89.62 178 ALA A CA 1
ATOM 1322 C C . ALA A 1 178 ? 10.966 7.492 7.766 1.00 89.62 178 ALA A C 1
ATOM 1324 O O . ALA A 1 178 ? 9.791 7.770 7.496 1.00 89.62 178 ALA A O 1
ATOM 1325 N N . PRO A 1 179 ? 11.503 7.771 8.967 1.00 80.12 179 PRO A N 1
ATOM 1326 C CA . PRO A 1 179 ? 10.791 8.590 9.935 1.00 80.12 179 PRO A CA 1
ATOM 1327 C C . PRO A 1 179 ? 10.476 9.966 9.319 1.00 80.12 179 PRO A C 1
ATOM 1329 O O . PRO A 1 179 ? 11.303 10.488 8.565 1.00 80.12 179 PRO A O 1
ATOM 1332 N N . PRO A 1 180 ? 9.304 10.558 9.618 1.00 75.50 180 PRO A N 1
ATOM 1333 C CA . PRO A 1 180 ? 9.007 11.927 9.215 1.00 75.50 180 PRO A CA 1
ATOM 1334 C C . PRO A 1 180 ? 10.076 12.871 9.759 1.00 75.50 180 PRO A C 1
ATOM 1336 O O . PRO A 1 180 ? 10.588 12.655 10.861 1.00 75.50 180 PRO A O 1
ATOM 1339 N N . THR A 1 181 ? 10.389 13.927 9.016 1.00 68.06 181 THR A N 1
ATOM 1340 C CA . THR A 1 181 ? 11.246 14.994 9.533 1.00 68.06 181 THR A CA 1
ATOM 1341 C C . THR A 1 181 ? 10.544 15.611 10.744 1.00 68.06 181 THR A C 1
ATOM 1343 O O . THR A 1 181 ? 9.429 16.121 10.608 1.00 68.06 181 THR A O 1
ATOM 1346 N N . GLU A 1 182 ? 11.148 15.536 11.934 1.00 58.59 182 GLU A N 1
ATOM 1347 C CA . GLU A 1 182 ? 10.623 16.245 13.102 1.00 58.59 182 GLU A CA 1
ATOM 1348 C C . GLU A 1 182 ? 10.578 17.731 12.744 1.00 58.59 182 GLU A C 1
ATOM 1350 O O . GLU A 1 182 ? 11.602 18.356 12.475 1.00 58.59 182 GLU A O 1
ATOM 1355 N N . THR A 1 183 ? 9.373 18.289 12.645 1.00 46.75 183 THR A N 1
ATOM 1356 C CA . THR A 1 183 ? 9.232 19.738 12.569 1.00 46.75 183 THR A CA 1
ATOM 1357 C C . THR A 1 183 ? 9.525 20.230 13.978 1.00 46.75 183 THR A C 1
ATOM 1359 O O . THR A 1 183 ? 8.738 19.945 14.881 1.00 46.75 183 THR A O 1
ATOM 1362 N N . GLU A 1 184 ? 10.675 20.876 14.188 1.00 35.22 184 GLU A N 1
ATOM 1363 C CA . GLU A 1 184 ? 10.928 21.628 15.420 1.00 35.22 184 GLU A CA 1
ATOM 1364 C C . GLU A 1 184 ? 9.732 22.569 15.632 1.00 35.22 184 GLU A C 1
ATOM 1366 O O . GLU A 1 184 ? 9.444 23.421 14.787 1.00 35.22 184 GLU A O 1
ATOM 1371 N N . ALA A 1 185 ? 8.976 22.317 16.701 1.00 36.16 185 ALA A N 1
ATOM 1372 C CA . ALA A 1 185 ? 7.848 23.133 17.135 1.00 36.16 185 ALA A CA 1
ATOM 1373 C C . ALA A 1 185 ? 8.325 24.251 18.064 1.00 36.16 185 ALA A C 1
ATOM 1375 O O . ALA A 1 185 ? 9.248 23.986 18.870 1.00 36.16 185 ALA A O 1
#

Foldseek 3Di:
DDPPPPPPDPDDPWDKDWDWDQDPVRDTDIDIDTHGAWDWADAAQQPQATETHDVVQVVVQVVQCVVCLQWKAKFFFKFAQDPVNNYTYGDDTDGADPPWDIHQADTRGDDVCVVVVQVVVCVVVVNGMGGQEMEMEHNADQPDDPVNQVVQVVVLAVDPDWYWYWYQYPVGIHIYHHHHDPDPD

Organism: Brevundimonas diminuta (NCBI:txid293)